Protein AF-A0A8J6HMR8-F1 (afdb_monomer_lite)

Radius of gyration: 45.91 Å; chains: 1; bounding box: 142×71×140 Å

Sequence (354 aa):
MQGLTVGWWEEERHSSDTTARSAGFESQAGWPPMDVVLCAFRVVQKKGELRRGEGGRGWPGKVPRSPAAPPKEKGKKLVDRKNLTELIGHFSQVWGAKVGCSKVIKTMKKSDIESERDEDHKRKREEGRESEERINPFRKSKKVERSPVKKAMDEEMKKMLEKIMEDVGEIKEENRKMSRELEQLKSMMREKEEKWEREKMELKEKMKKLEEKVKEQEKRVRKRNIVVTGLYEEECENEKKLEKWMKAELEIEVRVKEMYKINGGKMIVEELESWGKKRKVMENKRKLREKKGKRVYIEDDLTKKERDIQRELRTLAKEERQKELRIQQAILQNQTERKKKTTGQKKENEHGEE

pLDDT: mean 73.06, std 23.85, range [34.72, 98.5]

Foldseek 3Di:
DDDDDDDDDDDDDDDDDDDDDDDDDDDDDDDDDPVVVVVVVVVVVVVVPPPDDDDDDDDDDDDDDDDDDDDDDDDDDDDDPDPPVVVVPPPPDPDDDDDDDDDPDDDPDDPDPDPDDPDPPDPDDDDDDDDDDDDPPDDDPDPDPDDPVVVVVVVVVVVVVVVVVVVVVVVVVVVVVVVVVVVVVVVVVVVVVVVVVVVVVVVVVVVVVVVVVVVVVVCVQLLQKKKKAQDDCVQPVDQVSVQVVCCVQQVARWHFDDWDDDPPRMIMGGGIVDSVSVVSSVVSQVSVVPDPDTDMDMGRPDDPVVVVVVVVVVVVVVVVVVVVVVVVVVVVVVVVVVVVVVVVVVVVVVVVVD

Structure (mmCIF, N/CA/C/O backbone):
data_AF-A0A8J6HMR8-F1
#
_entry.id   AF-A0A8J6HMR8-F1
#
loop_
_atom_site.group_PDB
_atom_site.id
_atom_site.type_symbol
_atom_site.label_atom_id
_atom_site.label_alt_id
_atom_site.label_comp_id
_atom_site.label_asym_id
_atom_site.label_entity_id
_atom_site.label_seq_id
_atom_site.pdbx_PDB_ins_code
_atom_site.Cartn_x
_atom_site.Cartn_y
_atom_site.Cartn_z
_atom_site.occupancy
_atom_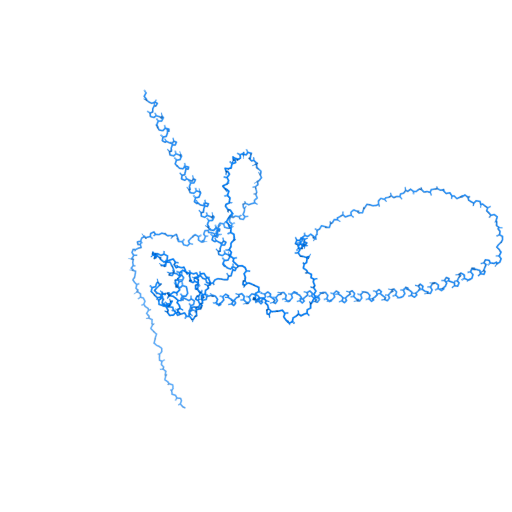site.B_iso_or_equiv
_atom_site.auth_seq_id
_atom_site.auth_comp_id
_atom_site.auth_asym_id
_atom_site.auth_atom_id
_atom_site.pdbx_PDB_model_num
ATOM 1 N N . MET A 1 1 ? -57.153 24.264 -25.805 1.00 41.69 1 MET A N 1
ATOM 2 C CA . MET A 1 1 ? -57.641 25.391 -24.981 1.00 41.69 1 MET A CA 1
ATOM 3 C C . MET A 1 1 ? -57.454 24.965 -23.533 1.00 41.69 1 MET A C 1
ATOM 5 O O . MET A 1 1 ? -58.109 24.030 -23.113 1.00 41.69 1 MET A O 1
ATOM 9 N N . GLN A 1 2 ? -56.300 25.256 -22.930 1.00 41.62 2 GLN A N 1
ATOM 10 C CA . GLN A 1 2 ? -56.025 26.478 -22.156 1.00 41.62 2 GLN A CA 1
ATOM 11 C C . GLN A 1 2 ? -57.076 26.722 -21.065 1.00 41.62 2 GLN A C 1
ATOM 13 O O . GLN A 1 2 ? -58.216 27.053 -21.366 1.00 41.62 2 GLN A O 1
ATOM 18 N N . GLY A 1 3 ? -56.647 26.555 -19.814 1.00 44.41 3 GLY A N 1
ATOM 19 C CA . GLY A 1 3 ? -57.421 26.797 -18.600 1.00 44.41 3 GLY A CA 1
ATOM 20 C C . GLY A 1 3 ? -56.497 26.709 -17.389 1.00 44.41 3 GLY A C 1
ATOM 21 O O . GLY A 1 3 ? -56.490 25.711 -16.681 1.00 44.41 3 GLY A O 1
ATOM 22 N N . LEU A 1 4 ? -55.640 27.722 -17.253 1.00 43.22 4 LEU A N 1
ATOM 23 C CA . LEU A 1 4 ? -54.718 27.952 -16.142 1.00 43.22 4 LEU A CA 1
ATOM 24 C C . LEU A 1 4 ? -55.503 28.254 -14.859 1.00 43.22 4 LEU A C 1
ATOM 26 O O . LEU A 1 4 ? -56.293 29.193 -14.840 1.00 43.22 4 LEU A O 1
ATOM 30 N N . THR A 1 5 ? -55.227 27.528 -13.776 1.00 50.69 5 THR A N 1
ATOM 31 C CA . THR A 1 5 ? -55.595 27.941 -12.414 1.00 50.69 5 THR A CA 1
ATOM 32 C C . THR A 1 5 ? -54.336 28.236 -11.616 1.00 50.69 5 THR A C 1
ATOM 34 O O . THR A 1 5 ? -53.469 27.383 -11.434 1.00 50.69 5 THR A O 1
ATOM 37 N N . VAL A 1 6 ? -54.257 29.491 -11.189 1.00 42.22 6 VAL A N 1
ATOM 38 C CA . VAL A 1 6 ? -53.181 30.127 -10.436 1.00 42.22 6 VAL A CA 1
ATOM 39 C C . VAL A 1 6 ? -53.345 29.751 -8.962 1.00 42.22 6 VAL A C 1
ATOM 41 O O . VAL A 1 6 ? -54.297 30.184 -8.318 1.00 42.22 6 VAL A O 1
ATOM 44 N N . GLY A 1 7 ? -52.448 28.913 -8.441 1.00 42.44 7 GLY A N 1
ATOM 45 C CA . GLY A 1 7 ? -52.362 28.586 -7.017 1.00 42.44 7 GLY A CA 1
ATOM 46 C C . GLY A 1 7 ? -51.398 29.538 -6.318 1.00 42.44 7 GLY A C 1
ATOM 47 O O . GLY A 1 7 ? -50.210 29.559 -6.635 1.00 42.44 7 GLY A O 1
ATOM 48 N N . TRP A 1 8 ? -51.941 30.345 -5.413 1.00 42.88 8 TRP A N 1
ATOM 49 C CA . TRP A 1 8 ? -51.231 31.315 -4.589 1.00 42.88 8 TRP A CA 1
ATOM 50 C C . TRP A 1 8 ? -50.207 30.633 -3.672 1.00 42.88 8 TRP A C 1
ATOM 52 O O . TRP A 1 8 ? -50.492 29.608 -3.058 1.00 42.88 8 TRP A O 1
ATOM 62 N N . TRP A 1 9 ? -49.011 31.219 -3.597 1.00 40.00 9 TRP A N 1
ATOM 63 C CA . TRP A 1 9 ? -47.989 30.898 -2.606 1.00 40.00 9 TRP A CA 1
ATOM 64 C C . TRP A 1 9 ? -48.316 31.647 -1.317 1.00 40.00 9 TRP A C 1
ATOM 66 O O . TRP A 1 9 ? -48.274 32.876 -1.295 1.00 40.00 9 TRP A O 1
ATOM 76 N N . GLU A 1 10 ? -48.646 30.906 -0.264 1.00 43.84 10 GLU A N 1
ATOM 77 C CA . GLU A 1 10 ? -48.823 31.440 1.081 1.00 43.84 10 GLU A CA 1
ATOM 78 C C . GLU A 1 10 ? -47.521 31.237 1.868 1.00 43.84 10 GLU A C 1
ATOM 80 O O . GLU A 1 10 ? -46.970 30.141 1.979 1.00 43.84 10 GLU A O 1
ATOM 85 N N . GLU A 1 11 ? -46.979 32.368 2.303 1.00 40.75 11 GLU A N 1
ATOM 86 C CA . GLU A 1 11 ? -45.682 32.564 2.931 1.00 40.75 11 GLU A CA 1
ATOM 87 C C . GLU A 1 11 ? -45.807 32.335 4.447 1.00 40.75 11 GLU A C 1
ATOM 89 O O . GLU A 1 11 ? -46.071 33.266 5.205 1.00 40.75 11 GLU A O 1
ATOM 94 N N . GLU A 1 12 ? -45.612 31.101 4.920 1.00 42.44 12 GLU A N 1
ATOM 95 C CA . GLU A 1 12 ? -45.520 30.828 6.362 1.00 42.44 12 GLU A CA 1
ATOM 96 C C . GLU A 1 12 ? -44.102 31.093 6.887 1.00 42.44 12 GLU A C 1
ATOM 98 O O . GLU A 1 12 ? -43.194 30.260 6.831 1.00 42.44 12 GLU A O 1
ATOM 103 N N . ARG A 1 13 ? -43.924 32.294 7.449 1.00 39.00 13 ARG A N 1
ATOM 104 C CA . ARG A 1 13 ? -42.870 32.594 8.424 1.00 39.00 13 ARG A CA 1
ATOM 105 C C . ARG A 1 13 ? -43.339 32.155 9.817 1.00 39.00 13 ARG A C 1
ATOM 107 O O . ARG A 1 13 ? -44.277 32.720 10.371 1.00 39.00 13 ARG A O 1
ATOM 114 N N . HIS A 1 14 ? -42.625 31.219 10.428 1.00 46.16 14 HIS A N 1
ATOM 115 C CA . HIS A 1 14 ? -42.581 31.024 11.884 1.00 46.16 14 HIS A CA 1
ATOM 116 C C . HIS A 1 14 ? -41.155 31.404 12.309 1.00 46.16 14 HIS A C 1
ATOM 118 O O . HIS A 1 14 ? -40.197 30.761 11.894 1.00 46.16 14 HIS A O 1
ATOM 124 N N . SER A 1 15 ? -40.883 32.588 12.863 1.00 43.06 15 SER A N 1
ATOM 125 C CA . SER A 1 15 ? -41.249 33.128 14.184 1.00 43.06 15 SER A CA 1
ATOM 126 C C . SER A 1 15 ? -40.928 32.190 15.352 1.00 43.06 15 SER A C 1
ATOM 128 O O . SER A 1 15 ? -41.727 31.340 15.718 1.00 43.06 15 SER A O 1
ATOM 130 N N . SER A 1 16 ? -39.714 32.399 15.874 1.00 40.00 16 SER A N 1
ATOM 131 C CA . SER A 1 16 ? -39.342 32.589 17.287 1.00 40.00 16 SER A CA 1
ATOM 132 C C . SER A 1 16 ? -39.826 31.624 18.380 1.00 40.00 16 SER A C 1
ATOM 134 O O . SER A 1 16 ? -41.007 31.357 18.549 1.00 40.00 16 SER A O 1
ATOM 136 N N . ASP A 1 17 ? -38.852 31.326 19.245 1.00 39.72 17 ASP A N 1
ATOM 137 C CA . ASP A 1 17 ? -38.969 30.954 20.657 1.00 39.72 17 ASP A CA 1
ATOM 138 C C . ASP A 1 17 ? -39.274 29.501 21.018 1.00 39.72 17 ASP A C 1
ATOM 140 O O . ASP A 1 17 ? -40.410 29.094 21.223 1.00 39.72 17 ASP A O 1
ATOM 144 N N . THR A 1 18 ? -38.196 28.776 21.334 1.00 43.25 18 THR A N 1
ATOM 145 C CA . THR A 1 18 ? -38.220 27.789 22.421 1.00 43.25 18 THR A CA 1
ATOM 146 C C . THR A 1 18 ? -36.937 27.852 23.248 1.00 43.25 18 THR A C 1
ATOM 148 O O . THR A 1 18 ? -35.912 27.261 22.919 1.00 43.25 18 THR A O 1
ATOM 151 N N . THR A 1 19 ? -37.035 28.628 24.325 1.00 46.62 19 THR A N 1
ATOM 152 C CA . THR A 1 19 ? -36.778 28.218 25.714 1.00 46.62 19 THR A CA 1
ATOM 153 C C . THR A 1 19 ? -35.461 27.499 26.024 1.00 46.62 19 THR A C 1
ATOM 155 O O . THR A 1 19 ? -35.301 26.289 25.859 1.00 46.62 19 THR A O 1
ATOM 158 N N . ALA A 1 20 ? -34.568 28.260 26.655 1.00 45.81 20 ALA A N 1
ATOM 159 C CA . ALA A 1 20 ? -33.491 27.763 27.491 1.00 45.81 20 ALA A CA 1
ATOM 160 C C . ALA A 1 20 ? -34.024 26.800 28.572 1.00 45.81 20 ALA A C 1
ATOM 162 O O . ALA A 1 20 ? -34.780 27.189 29.462 1.00 45.81 20 ALA A O 1
ATOM 163 N N . ARG A 1 21 ? -33.581 25.540 28.522 1.00 42.03 21 ARG A N 1
ATOM 164 C CA . ARG A 1 21 ? -33.602 24.617 29.660 1.00 42.03 21 ARG A CA 1
ATOM 165 C C . ARG A 1 21 ? -32.185 24.134 29.925 1.00 42.03 21 ARG A C 1
ATOM 167 O O . ARG A 1 21 ? -31.663 23.245 29.261 1.00 42.03 21 ARG A O 1
ATOM 174 N N . SER A 1 22 ? -31.584 24.763 30.925 1.00 43.31 22 SER A N 1
ATOM 175 C CA . SER A 1 22 ? -30.451 24.269 31.691 1.00 43.31 22 SER A CA 1
ATOM 176 C C . SER A 1 22 ? -30.809 22.922 32.327 1.00 43.31 22 SER A C 1
ATOM 178 O O . SER A 1 22 ? -31.573 22.875 33.291 1.00 43.31 22 SER A O 1
ATOM 180 N N . ALA A 1 23 ? -30.263 21.834 31.789 1.00 40.53 23 ALA A N 1
ATOM 181 C CA . ALA A 1 23 ? -30.248 20.530 32.439 1.00 40.53 23 ALA A CA 1
ATOM 182 C C . ALA A 1 23 ? -28.800 20.197 32.812 1.00 40.53 23 ALA A C 1
ATOM 184 O O . ALA A 1 23 ? -27.898 20.276 31.976 1.00 40.53 23 ALA A O 1
ATOM 185 N N . GLY A 1 24 ? -28.599 19.898 34.095 1.00 37.22 24 GLY A N 1
ATOM 186 C CA . GLY A 1 24 ? -27.309 19.628 34.709 1.00 37.22 24 GLY A CA 1
ATOM 187 C C . GLY A 1 24 ? -26.557 18.504 34.006 1.00 37.22 24 GLY A C 1
ATOM 188 O O . GLY A 1 24 ? -27.066 17.400 33.828 1.00 37.22 24 GLY A O 1
ATOM 189 N N . PHE A 1 25 ? -25.325 18.812 33.619 1.00 34.72 25 PHE A N 1
ATOM 190 C CA . PHE A 1 25 ? -24.364 17.851 33.108 1.00 34.72 25 PHE A CA 1
ATOM 191 C C . PHE A 1 25 ? -23.680 17.198 34.314 1.00 34.72 25 PHE A C 1
ATOM 193 O O . PHE A 1 25 ? -22.657 17.677 34.803 1.00 34.72 25 PHE A O 1
ATOM 200 N N . GLU A 1 26 ? -24.299 16.141 34.845 1.00 39.56 26 GLU A N 1
ATOM 201 C CA . GLU A 1 26 ? -23.657 15.264 35.819 1.00 39.56 26 GLU A CA 1
ATOM 202 C C . GLU A 1 26 ? -22.464 14.562 35.165 1.00 39.56 26 GLU A C 1
ATOM 204 O O . GLU A 1 26 ? -22.562 13.853 34.161 1.00 39.56 26 GLU A O 1
ATOM 209 N N . SER A 1 27 ? -21.305 14.810 35.757 1.00 45.25 27 SER A N 1
ATOM 210 C CA . SER A 1 27 ? -20.022 14.232 35.421 1.00 45.25 27 SER A CA 1
ATOM 211 C C . SER A 1 27 ? -20.011 12.732 35.722 1.00 45.25 27 SER A C 1
ATOM 213 O O . SER A 1 27 ? -19.941 12.305 36.871 1.00 45.25 27 SER A O 1
ATOM 215 N N . GLN A 1 28 ? -19.982 11.908 34.675 1.00 36.62 28 GLN A N 1
ATOM 216 C CA . GLN A 1 28 ? -19.492 10.535 34.783 1.00 36.62 28 GLN A CA 1
ATOM 217 C C . GLN A 1 28 ? -18.181 10.384 34.011 1.00 36.62 28 GLN A C 1
ATOM 219 O O . GLN A 1 28 ? -18.096 10.568 32.797 1.00 36.62 28 GLN A O 1
ATOM 224 N N . ALA A 1 29 ? -17.139 10.069 34.776 1.00 44.50 29 ALA A N 1
ATOM 225 C CA . ALA A 1 29 ? -15.824 9.639 34.328 1.00 44.50 29 ALA A CA 1
ATOM 226 C C . ALA A 1 29 ? -15.917 8.510 33.277 1.00 44.50 29 ALA A C 1
ATOM 228 O O . ALA A 1 29 ? -16.775 7.642 33.355 1.00 44.50 29 ALA A O 1
ATOM 229 N N . GLY A 1 30 ? -15.043 8.384 32.284 1.00 42.84 30 GLY A N 1
ATOM 230 C CA . GLY A 1 30 ? -13.891 9.185 31.909 1.00 42.84 30 GLY A CA 1
ATOM 231 C C . GLY A 1 30 ? -13.144 8.477 30.778 1.00 42.84 30 GLY A C 1
ATOM 232 O O . GLY A 1 30 ? -12.743 7.335 30.955 1.00 42.84 30 GLY A O 1
ATOM 233 N N . TRP A 1 31 ? -12.981 9.157 29.641 1.00 48.62 31 TRP A N 1
ATOM 234 C CA . TRP A 1 31 ? -11.861 9.093 28.683 1.00 48.62 31 TRP A CA 1
ATOM 235 C C . TRP A 1 31 ? -11.780 10.494 28.033 1.00 48.62 31 TRP A C 1
ATOM 237 O O . TRP A 1 31 ? -12.826 11.128 27.881 1.00 48.62 31 TRP A O 1
ATOM 247 N N . PRO A 1 32 ? -10.583 11.024 27.718 1.00 46.47 32 PRO A N 1
ATOM 248 C CA . PRO A 1 32 ? -10.402 12.458 27.490 1.00 46.47 32 PRO A CA 1
ATOM 249 C C . PRO A 1 32 ? -10.996 12.955 26.155 1.00 46.47 32 PRO A C 1
ATOM 251 O O . PRO A 1 32 ? -11.107 12.173 25.205 1.00 46.47 32 PRO A O 1
ATOM 254 N N . PRO A 1 33 ? -11.356 14.255 26.076 1.00 45.91 33 PRO A N 1
ATOM 255 C CA . PRO A 1 33 ? -11.889 14.899 24.876 1.00 45.91 33 PRO A CA 1
ATOM 256 C C . PRO A 1 33 ? -10.859 14.932 23.733 1.00 45.91 33 PRO A C 1
ATOM 258 O O . PRO A 1 33 ? -9.657 14.760 23.942 1.00 45.91 33 PRO A O 1
ATOM 261 N N . MET A 1 34 ? -11.338 15.159 22.505 1.00 44.16 34 MET A N 1
ATOM 262 C CA . MET A 1 34 ? -10.567 15.130 21.249 1.00 44.16 34 MET A CA 1
ATOM 263 C C . MET A 1 34 ? -9.367 16.105 21.159 1.00 44.16 34 MET A C 1
ATOM 265 O O . MET A 1 34 ? -8.647 16.083 20.160 1.00 44.16 34 MET A O 1
ATOM 269 N N . ASP A 1 35 ? -9.068 16.878 22.203 1.00 43.81 35 ASP A N 1
ATOM 270 C CA . ASP A 1 35 ? -7.901 17.767 22.294 1.00 43.81 35 ASP A CA 1
ATOM 271 C C . ASP A 1 35 ? -6.548 17.029 22.216 1.00 43.81 35 ASP A C 1
ATOM 273 O O . ASP A 1 35 ? -5.523 17.615 21.860 1.00 43.81 35 ASP A O 1
ATOM 277 N N . VAL A 1 36 ? -6.526 15.711 22.445 1.00 49.00 36 VAL A N 1
ATOM 278 C CA . VAL A 1 36 ? -5.310 14.887 22.303 1.00 49.00 36 VAL A CA 1
ATOM 279 C C . VAL A 1 36 ? -4.887 14.723 20.832 1.00 49.00 36 VAL A C 1
ATOM 281 O O . VAL A 1 36 ? -3.695 14.606 20.541 1.00 49.00 36 VAL A O 1
ATOM 284 N N . VAL A 1 37 ? -5.825 14.788 19.877 1.00 48.47 37 VAL A N 1
ATOM 285 C CA . VAL A 1 37 ? -5.505 14.660 18.440 1.00 48.47 37 VAL A CA 1
ATOM 286 C C . VAL A 1 37 ? -4.815 15.926 17.912 1.00 48.47 37 VAL A C 1
ATOM 288 O O . VAL A 1 37 ? -3.888 15.833 17.107 1.00 48.47 37 VAL A O 1
ATOM 291 N N . LEU A 1 38 ? -5.176 17.104 18.433 1.00 43.72 38 LEU A N 1
ATOM 292 C CA . LEU A 1 38 ? -4.495 18.371 18.128 1.00 43.72 38 LEU A CA 1
ATOM 293 C C . LEU A 1 38 ? -3.114 18.476 18.801 1.00 43.72 38 LEU A C 1
ATOM 295 O O . LEU A 1 38 ? -2.197 19.083 18.242 1.00 43.72 38 LEU A O 1
ATOM 299 N N . CYS A 1 39 ? -2.913 17.820 19.948 1.00 42.97 39 CYS A N 1
ATOM 300 C CA . CYS A 1 39 ? -1.618 17.800 20.630 1.00 42.97 39 CYS A CA 1
ATOM 301 C C . CYS A 1 39 ? -0.566 16.955 19.875 1.00 42.97 39 CYS A C 1
ATOM 303 O O . CYS A 1 39 ? 0.600 17.347 19.788 1.00 42.97 39 CYS A O 1
ATOM 305 N N . ALA A 1 40 ? -0.978 15.860 19.222 1.00 45.56 40 ALA A N 1
ATOM 306 C CA . ALA A 1 40 ? -0.088 15.045 18.389 1.00 45.56 40 ALA A CA 1
ATOM 307 C C . ALA A 1 40 ? 0.447 15.804 17.154 1.00 45.56 40 ALA A C 1
ATOM 309 O O . ALA A 1 40 ? 1.605 15.625 16.777 1.00 45.56 40 ALA A O 1
ATOM 310 N N . PHE A 1 41 ? -0.343 16.710 16.563 1.00 39.88 41 PHE A N 1
ATOM 311 C CA . PHE A 1 41 ? 0.096 17.508 15.409 1.00 39.88 41 PHE A CA 1
ATOM 312 C C . PHE A 1 41 ? 1.120 18.595 15.793 1.00 39.88 41 PHE A C 1
ATOM 314 O O . PHE A 1 41 ? 2.030 18.897 15.020 1.00 39.88 41 PHE A O 1
ATOM 321 N N . ARG A 1 42 ? 1.045 19.133 17.021 1.00 39.88 42 ARG A N 1
ATOM 322 C CA . ARG A 1 42 ? 1.961 20.184 17.512 1.00 39.88 42 ARG A CA 1
ATOM 323 C C . ARG A 1 42 ? 3.338 19.649 17.933 1.00 39.88 42 ARG A C 1
ATOM 325 O O . ARG A 1 42 ? 4.329 20.372 17.848 1.00 39.88 42 ARG A O 1
ATOM 332 N N . VAL A 1 43 ? 3.433 18.378 18.337 1.00 49.16 43 VAL A N 1
ATOM 333 C CA . VAL A 1 43 ? 4.709 17.733 18.716 1.00 49.16 43 VAL A CA 1
ATOM 334 C C . VAL A 1 43 ? 5.561 17.364 17.493 1.00 49.16 43 VAL A C 1
ATOM 336 O O . VAL A 1 43 ? 6.791 17.365 17.581 1.00 49.16 43 VAL A O 1
ATOM 339 N N . VAL A 1 44 ? 4.942 17.110 16.335 1.00 49.06 44 VAL A N 1
ATOM 340 C CA . VAL A 1 44 ? 5.672 16.763 15.102 1.00 49.06 44 VAL A CA 1
ATOM 341 C C . VAL A 1 44 ? 6.422 17.968 14.520 1.00 49.06 44 VAL A C 1
ATOM 343 O O . VAL A 1 44 ? 7.554 17.797 14.075 1.00 49.06 44 VAL A O 1
ATOM 346 N N . GLN A 1 45 ? 5.887 19.194 14.612 1.00 43.31 45 GLN A N 1
ATOM 347 C CA . GLN A 1 45 ? 6.618 20.386 14.149 1.00 43.31 45 GLN A CA 1
ATOM 348 C C . GLN A 1 45 ? 7.807 20.761 15.050 1.00 43.31 45 GLN A C 1
ATOM 350 O O . GLN A 1 45 ? 8.856 21.145 14.542 1.00 43.31 45 GLN A O 1
ATOM 355 N N . LYS A 1 46 ? 7.717 20.561 16.374 1.00 42.66 46 LYS A N 1
ATOM 356 C CA . LYS A 1 46 ? 8.807 20.923 17.305 1.00 42.66 46 LYS A CA 1
ATOM 357 C C . LYS A 1 46 ? 10.021 19.983 17.274 1.00 42.66 46 LYS A C 1
ATOM 359 O O . LYS A 1 46 ? 11.087 20.343 17.764 1.00 42.66 46 LYS A O 1
ATOM 364 N N . LYS A 1 47 ? 9.894 18.780 16.702 1.00 45.41 47 LYS A N 1
ATOM 365 C CA . LYS A 1 47 ? 11.010 17.822 16.564 1.00 45.41 47 LYS A CA 1
ATOM 366 C C . LYS A 1 47 ? 11.905 18.074 15.343 1.00 45.41 47 LYS A C 1
ATOM 368 O O . LYS A 1 47 ? 12.948 17.431 15.245 1.00 45.41 47 LYS A O 1
ATOM 373 N N . GLY A 1 48 ? 11.530 18.998 14.452 1.00 41.00 48 GLY A N 1
ATOM 374 C CA . GLY A 1 48 ? 12.336 19.386 13.288 1.00 41.00 48 GLY A CA 1
ATOM 375 C C . GLY A 1 48 ? 13.534 20.289 13.611 1.00 41.00 48 GLY A C 1
ATOM 376 O O . GLY A 1 48 ? 14.502 20.287 12.860 1.00 41.00 48 GLY A O 1
ATOM 377 N N . GLU A 1 49 ? 13.517 21.007 14.739 1.00 44.38 49 GLU A N 1
ATOM 378 C CA . GLU A 1 49 ? 14.541 22.021 15.060 1.00 44.38 49 GLU A CA 1
ATOM 379 C C . GLU A 1 49 ? 15.645 21.546 16.020 1.00 44.38 49 GLU A C 1
ATOM 381 O O . GLU A 1 49 ? 16.660 22.217 16.171 1.00 44.38 49 GLU A O 1
ATOM 386 N N . LEU A 1 50 ? 15.517 20.367 16.637 1.00 45.72 50 LEU A N 1
ATOM 387 C CA . LEU A 1 50 ? 16.400 19.923 17.731 1.00 45.72 50 LEU A CA 1
ATOM 388 C C . LEU A 1 50 ? 17.351 18.773 17.354 1.00 45.72 50 LEU A C 1
ATOM 390 O O . LEU A 1 50 ? 17.643 17.891 18.161 1.00 45.72 50 LEU A O 1
ATOM 394 N N . ARG A 1 51 ? 17.859 18.770 16.116 1.00 43.72 51 ARG A N 1
ATOM 395 C CA . ARG A 1 51 ? 18.958 17.881 15.690 1.00 43.72 51 ARG A CA 1
ATOM 396 C C . ARG A 1 51 ? 20.102 18.646 15.023 1.00 43.72 51 ARG A C 1
ATOM 398 O O . ARG A 1 51 ? 20.460 18.382 13.881 1.00 43.72 51 ARG A O 1
ATOM 405 N N . ARG A 1 52 ? 20.717 19.559 15.771 1.00 46.56 52 ARG A N 1
ATOM 406 C CA . ARG A 1 52 ? 22.149 19.872 15.657 1.00 46.56 52 ARG A CA 1
ATOM 407 C C . ARG A 1 52 ? 22.678 20.091 17.068 1.00 46.56 52 ARG A C 1
ATOM 409 O O . ARG A 1 52 ? 22.234 21.016 17.732 1.00 46.56 52 ARG A O 1
ATOM 416 N N . GLY A 1 53 ? 23.586 19.234 17.515 1.00 41.44 53 GLY A N 1
ATOM 417 C CA . GLY A 1 53 ? 24.290 19.434 18.777 1.00 41.44 53 GLY A CA 1
ATOM 418 C C . GLY A 1 53 ? 24.641 18.135 19.484 1.00 41.44 53 GLY A C 1
ATOM 419 O O . GLY A 1 53 ? 23.779 17.536 20.111 1.00 41.44 53 GLY A O 1
ATOM 420 N N . GLU A 1 54 ? 25.927 17.785 19.386 1.00 42.12 54 GLU A N 1
ATOM 421 C CA . GLU A 1 54 ? 26.723 17.089 20.410 1.00 42.12 54 GLU A CA 1
ATOM 422 C C . GLU A 1 54 ? 26.443 15.577 20.595 1.00 42.12 54 GLU A C 1
ATOM 424 O O . GLU A 1 54 ? 25.339 15.133 20.868 1.00 42.12 54 GLU A O 1
ATOM 429 N N . GLY A 1 55 ? 27.391 14.655 20.421 1.00 41.47 55 GLY A N 1
ATOM 430 C CA . GLY A 1 55 ? 28.840 14.764 20.562 1.00 41.47 55 GLY A CA 1
ATOM 431 C C . GLY A 1 55 ? 29.282 14.136 21.884 1.00 41.47 55 GLY A C 1
ATOM 432 O O . GLY A 1 55 ? 29.429 14.841 22.866 1.00 41.47 55 GLY A O 1
ATOM 433 N N . GLY A 1 56 ? 29.491 12.814 21.874 1.00 43.41 56 GLY A N 1
ATOM 434 C CA . GLY A 1 56 ? 30.449 12.090 22.722 1.00 43.41 56 GLY A CA 1
ATOM 435 C C . GLY A 1 56 ? 30.296 12.132 24.251 1.00 43.41 56 GLY A C 1
ATOM 436 O O . GLY A 1 56 ? 30.508 13.152 24.892 1.00 43.41 56 GLY A O 1
ATOM 437 N N . ARG A 1 57 ? 30.127 10.950 24.856 1.00 41.19 57 ARG A N 1
ATOM 438 C CA . ARG A 1 57 ? 31.065 10.384 25.851 1.00 41.19 57 ARG A CA 1
ATOM 439 C C . ARG A 1 57 ? 30.603 8.984 26.263 1.00 41.19 57 ARG A C 1
ATOM 441 O O . ARG A 1 57 ? 29.464 8.782 26.677 1.00 41.19 57 ARG A O 1
ATOM 448 N N . GLY A 1 58 ? 31.500 8.016 26.085 1.00 38.81 58 GLY A N 1
ATOM 449 C CA . GLY A 1 58 ? 31.295 6.615 26.432 1.00 38.81 58 GLY A CA 1
ATOM 450 C C . GLY A 1 58 ? 31.298 6.385 27.941 1.00 38.81 58 GLY A C 1
ATOM 451 O O . GLY A 1 58 ? 32.017 7.047 28.684 1.00 38.81 58 GLY A O 1
ATOM 452 N N . TRP A 1 59 ? 30.499 5.412 28.368 1.00 45.00 59 TRP A N 1
ATOM 453 C CA . TRP A 1 59 ? 30.496 4.870 29.722 1.00 45.00 59 TRP A CA 1
ATOM 454 C C . TRP A 1 59 ? 31.032 3.433 29.680 1.00 45.00 59 TRP A C 1
ATOM 456 O O . TRP A 1 59 ? 30.477 2.618 28.937 1.00 45.00 59 TRP A O 1
ATOM 466 N N . PRO A 1 60 ? 32.062 3.076 30.467 1.00 52.59 60 PRO A N 1
ATOM 467 C CA . PRO A 1 60 ? 32.450 1.690 30.657 1.00 52.59 60 PRO A CA 1
ATOM 468 C C . PRO A 1 60 ? 31.699 1.135 31.874 1.00 52.59 60 PRO A C 1
ATOM 470 O O . PRO A 1 60 ? 32.056 1.395 33.018 1.00 52.59 60 PRO A O 1
ATOM 473 N N . GLY A 1 61 ? 30.637 0.368 31.632 1.00 40.34 61 GLY A N 1
ATOM 474 C CA . GLY A 1 61 ? 29.881 -0.319 32.681 1.00 40.34 61 GLY A CA 1
ATOM 475 C C . GLY A 1 61 ? 29.713 -1.792 32.340 1.00 40.34 61 GLY A C 1
ATOM 476 O O . GLY A 1 61 ? 28.912 -2.139 31.475 1.00 40.34 61 GLY A O 1
ATOM 477 N N . LYS A 1 62 ? 30.483 -2.661 33.005 1.00 44.50 62 LYS A N 1
ATOM 478 C CA . LYS A 1 62 ? 30.343 -4.122 32.929 1.00 44.50 62 LYS A CA 1
ATOM 479 C C . LYS A 1 62 ? 28.933 -4.518 33.378 1.00 44.50 62 LYS A C 1
ATOM 481 O O . LYS A 1 62 ? 28.589 -4.373 34.546 1.00 44.50 62 LYS A O 1
ATOM 486 N N . VAL A 1 63 ? 28.136 -5.035 32.448 1.00 49.53 63 VAL A N 1
ATOM 487 C CA . VAL A 1 63 ? 26.823 -5.625 32.733 1.00 49.53 63 VAL A CA 1
ATOM 488 C C . VAL A 1 63 ? 27.032 -7.058 33.245 1.00 49.53 63 VAL A C 1
ATOM 490 O O . VAL A 1 63 ? 27.770 -7.815 32.603 1.00 49.53 63 VAL A O 1
ATOM 493 N N . PRO A 1 64 ? 26.428 -7.470 34.372 1.00 51.31 64 PRO A N 1
ATOM 494 C CA . PRO A 1 64 ? 26.488 -8.856 34.821 1.00 51.31 64 PRO A CA 1
ATOM 495 C C . PRO A 1 64 ? 25.722 -9.776 33.858 1.00 51.31 64 PRO A C 1
ATOM 497 O O . PRO A 1 64 ? 24.637 -9.446 33.376 1.00 51.31 64 PRO A O 1
ATOM 500 N N . ARG A 1 65 ? 26.317 -10.939 33.568 1.00 44.16 65 ARG A N 1
ATOM 501 C CA . ARG A 1 65 ? 25.745 -11.989 32.714 1.00 44.16 65 ARG A CA 1
ATOM 502 C C . ARG A 1 65 ? 24.443 -12.508 33.327 1.00 44.16 65 ARG A C 1
ATOM 504 O O . ARG A 1 65 ? 24.432 -12.949 34.473 1.00 44.16 65 ARG A O 1
ATOM 511 N N . SER A 1 66 ? 23.365 -12.480 32.547 1.00 51.78 66 SER A N 1
ATOM 512 C CA . SER A 1 66 ? 22.098 -13.131 32.885 1.00 51.78 66 SER A CA 1
ATOM 513 C C . SER A 1 66 ? 22.265 -14.655 33.016 1.00 51.78 66 SER A C 1
ATOM 515 O O . SER A 1 66 ? 23.093 -15.234 32.305 1.00 51.78 66 SER A O 1
ATOM 517 N N . PRO A 1 67 ? 21.479 -15.318 33.884 1.00 51.44 67 PRO A N 1
ATOM 518 C CA . PRO A 1 67 ? 21.511 -16.767 34.033 1.00 51.44 67 PRO A CA 1
ATOM 519 C C . PRO A 1 67 ? 20.942 -17.488 32.803 1.00 51.44 67 PRO A C 1
ATOM 521 O O . PRO A 1 67 ? 20.099 -16.965 32.071 1.00 51.44 67 PRO A O 1
ATOM 524 N N . ALA A 1 68 ? 21.462 -18.695 32.585 1.00 46.88 68 ALA A N 1
ATOM 525 C CA . ALA A 1 68 ? 21.231 -19.553 31.433 1.00 46.88 68 ALA A CA 1
ATOM 526 C C . ALA A 1 68 ? 19.745 -19.870 31.186 1.00 46.88 68 ALA A C 1
ATOM 528 O O . ALA A 1 68 ? 18.986 -20.168 32.107 1.00 46.88 68 ALA A O 1
ATOM 529 N N . ALA A 1 69 ? 19.356 -19.849 29.910 1.00 52.34 69 ALA A N 1
ATOM 530 C CA . ALA A 1 69 ? 18.054 -20.318 29.456 1.00 52.34 69 ALA A CA 1
ATOM 531 C C . ALA A 1 69 ? 17.934 -21.850 29.619 1.00 52.34 69 ALA A C 1
ATOM 533 O O . ALA A 1 69 ? 18.899 -22.561 29.321 1.00 52.34 69 ALA A O 1
ATOM 534 N N . PRO A 1 70 ? 16.766 -22.377 30.031 1.00 61.06 70 PRO A N 1
ATOM 535 C CA . PRO A 1 70 ? 16.535 -23.816 30.106 1.00 61.06 70 PRO A CA 1
ATOM 536 C C . PRO A 1 70 ? 16.479 -24.471 28.708 1.00 61.06 70 PRO A C 1
ATOM 538 O O . PRO A 1 70 ? 16.182 -23.801 27.709 1.00 61.06 70 PRO A O 1
ATOM 541 N N . PRO A 1 71 ? 16.774 -25.782 28.615 1.00 51.66 71 PRO A N 1
ATOM 542 C CA . PRO A 1 71 ? 16.885 -26.500 27.350 1.00 51.66 71 PRO A CA 1
ATOM 543 C C . PRO A 1 71 ? 15.530 -26.632 26.644 1.00 51.66 71 PRO A C 1
ATOM 545 O O . PRO A 1 71 ? 14.512 -26.953 27.249 1.00 51.66 71 PRO A O 1
ATOM 548 N N . LYS A 1 72 ? 15.531 -26.407 25.325 1.00 46.22 72 LYS A N 1
ATOM 549 C CA . LYS A 1 72 ? 14.366 -26.609 24.456 1.00 46.22 72 LYS A CA 1
ATOM 550 C C . LYS A 1 72 ? 14.102 -28.106 24.277 1.00 46.22 72 LYS A C 1
ATOM 552 O O . LYS A 1 72 ? 14.916 -28.806 23.674 1.00 46.22 72 LYS A O 1
ATOM 557 N N . GLU A 1 73 ? 12.946 -28.566 24.743 1.00 43.28 73 GLU A N 1
ATOM 558 C CA . GLU A 1 73 ? 12.406 -29.887 24.427 1.00 43.28 73 GLU A CA 1
ATOM 559 C C . GLU A 1 73 ? 12.195 -30.046 22.915 1.00 43.28 73 GLU A C 1
ATOM 561 O O . GLU A 1 73 ? 11.570 -29.223 22.239 1.00 43.28 73 GLU A O 1
ATOM 566 N N . LYS A 1 74 ? 12.731 -31.140 22.369 1.00 45.78 74 LYS A N 1
ATOM 567 C CA . LYS A 1 74 ? 12.507 -31.571 20.988 1.00 45.78 74 LYS A CA 1
ATOM 568 C C . LYS A 1 74 ? 11.152 -32.280 20.904 1.00 45.78 74 LYS A C 1
ATOM 570 O O . LYS A 1 74 ? 11.072 -33.496 21.055 1.00 45.78 74 LYS A O 1
ATOM 575 N N . GLY A 1 75 ? 10.096 -31.518 20.631 1.00 39.00 75 GLY A N 1
ATOM 576 C CA . GLY A 1 75 ? 8.785 -32.050 20.254 1.00 39.00 75 GLY A CA 1
ATOM 577 C C . GLY A 1 75 ? 8.811 -32.653 18.846 1.00 39.00 75 GLY A C 1
ATOM 578 O O . GLY A 1 75 ? 9.122 -31.972 17.867 1.00 39.00 75 GLY A O 1
ATOM 579 N N . LYS A 1 76 ? 8.520 -33.952 18.767 1.00 38.00 76 LYS A N 1
ATOM 580 C CA . LYS A 1 76 ? 8.473 -34.779 17.556 1.00 38.00 76 LYS A CA 1
ATOM 581 C C . LYS A 1 76 ? 7.414 -34.266 16.569 1.00 38.00 76 LYS A C 1
ATOM 583 O O . LYS A 1 76 ? 6.286 -33.971 16.946 1.00 38.00 76 LYS A O 1
ATOM 588 N N . LYS A 1 77 ? 7.788 -34.210 15.288 1.00 39.78 77 LYS A N 1
ATOM 589 C CA . LYS A 1 77 ? 6.872 -34.059 14.151 1.00 39.78 77 LYS A CA 1
ATOM 590 C C . LYS A 1 77 ? 6.196 -35.402 13.876 1.00 39.78 77 LYS A C 1
ATOM 592 O O . LYS A 1 77 ? 6.907 -36.378 13.657 1.00 39.78 77 LYS A O 1
ATOM 597 N N . LEU A 1 78 ? 4.871 -35.420 13.787 1.00 43.34 78 LEU A N 1
ATOM 598 C CA . LEU A 1 78 ? 4.137 -36.426 13.022 1.00 43.34 78 LEU A CA 1
ATOM 599 C C . LEU A 1 78 ? 2.799 -35.822 12.575 1.00 43.34 78 LEU A C 1
ATOM 601 O O . LEU A 1 78 ? 1.850 -35.795 13.345 1.00 43.34 78 LEU A O 1
ATOM 605 N N . VAL A 1 79 ? 2.753 -35.272 11.360 1.00 40.41 79 VAL A N 1
ATOM 606 C CA . VAL A 1 79 ? 1.498 -35.075 10.619 1.00 40.41 79 VAL A CA 1
ATOM 607 C C . VAL A 1 79 ? 1.791 -35.339 9.146 1.00 40.41 79 VAL A C 1
ATOM 609 O O . VAL A 1 79 ? 2.760 -34.819 8.583 1.00 40.41 79 VAL A O 1
ATOM 612 N N . ASP A 1 80 ? 0.964 -36.207 8.581 1.00 39.94 80 ASP A N 1
ATOM 613 C CA . ASP A 1 80 ? 1.105 -36.880 7.302 1.00 39.94 80 ASP A CA 1
ATOM 614 C C . ASP A 1 80 ? 1.176 -35.948 6.091 1.00 39.94 80 ASP A C 1
ATOM 616 O O . ASP A 1 80 ? 0.342 -35.075 5.856 1.00 39.94 80 ASP A O 1
ATOM 620 N N . ARG A 1 81 ? 2.198 -36.195 5.269 1.00 44.59 81 ARG A N 1
ATOM 621 C CA . ARG A 1 81 ? 2.513 -35.491 4.023 1.00 44.59 81 ARG A CA 1
ATOM 622 C C . ARG A 1 81 ? 2.066 -36.316 2.808 1.00 44.59 81 ARG A C 1
ATOM 624 O O . ARG A 1 81 ? 2.886 -36.622 1.950 1.00 44.59 81 ARG A O 1
ATOM 631 N N . LYS A 1 82 ? 0.790 -36.718 2.743 1.00 44.66 82 LYS A N 1
ATOM 632 C CA . LYS A 1 82 ? 0.295 -37.555 1.628 1.00 44.66 82 LYS A CA 1
ATOM 633 C C . LYS A 1 82 ? -0.697 -36.912 0.653 1.00 44.66 82 LYS A C 1
ATOM 635 O O . LYS A 1 82 ? -0.843 -37.454 -0.426 1.00 44.66 82 LYS A O 1
ATOM 640 N N . ASN A 1 83 ? -1.243 -35.717 0.905 1.00 46.91 83 ASN A N 1
ATOM 641 C CA . ASN A 1 83 ? -2.305 -35.170 0.031 1.00 46.91 83 ASN A CA 1
ATOM 642 C C . ASN A 1 83 ? -1.969 -33.857 -0.710 1.00 46.91 83 ASN A C 1
ATOM 644 O O . ASN A 1 83 ? -2.878 -33.133 -1.100 1.00 46.91 83 ASN A O 1
ATOM 648 N N . LEU A 1 84 ? -0.690 -33.516 -0.928 1.00 41.34 84 LEU A N 1
ATOM 649 C CA . LEU A 1 84 ? -0.319 -32.292 -1.676 1.00 41.34 84 LEU A CA 1
ATOM 650 C C . LEU A 1 84 ? 0.267 -32.549 -3.078 1.00 41.34 84 LEU A C 1
ATOM 652 O O . LEU A 1 84 ? 0.498 -31.602 -3.824 1.00 41.34 84 LEU A O 1
ATOM 656 N N . THR A 1 85 ? 0.512 -33.807 -3.446 1.00 46.91 85 THR A N 1
ATOM 657 C CA . THR A 1 85 ? 1.102 -34.187 -4.742 1.00 46.91 85 THR A CA 1
ATOM 658 C C . THR A 1 85 ? 0.070 -34.540 -5.812 1.00 46.91 85 THR A C 1
ATOM 660 O O . THR A 1 85 ? 0.402 -34.491 -6.990 1.00 46.91 85 THR A O 1
ATOM 663 N N . GLU A 1 86 ? -1.184 -34.807 -5.444 1.00 46.12 86 GLU A N 1
ATOM 664 C CA . GLU A 1 86 ? -2.241 -35.147 -6.413 1.00 46.12 86 GLU A CA 1
ATOM 665 C C . GLU A 1 86 ? -2.971 -33.917 -6.982 1.00 46.12 86 GLU A C 1
ATOM 667 O O . GLU A 1 86 ? -3.556 -33.991 -8.057 1.00 46.12 86 GLU A O 1
ATOM 672 N N . LEU A 1 87 ? -2.855 -32.742 -6.348 1.00 43.25 87 LEU A N 1
ATOM 673 C CA . LEU A 1 87 ? -3.522 -31.517 -6.820 1.00 43.25 87 LEU A CA 1
ATOM 674 C C . LEU A 1 87 ? -2.715 -30.711 -7.861 1.00 43.25 87 LEU A C 1
ATOM 676 O O . LEU A 1 87 ? -3.213 -29.729 -8.403 1.00 43.25 87 LEU A O 1
ATOM 680 N N . ILE A 1 88 ? -1.469 -31.105 -8.150 1.00 42.84 88 ILE A N 1
ATOM 681 C CA . ILE A 1 88 ? -0.579 -30.424 -9.118 1.00 42.84 88 ILE A CA 1
ATOM 682 C C . ILE A 1 88 ? -0.507 -31.199 -10.457 1.00 42.84 88 ILE A C 1
ATOM 684 O O . ILE A 1 88 ? 0.064 -30.724 -11.436 1.00 42.84 88 ILE A O 1
ATOM 688 N N . GLY A 1 89 ? -1.159 -32.365 -10.550 1.00 42.88 89 GLY A N 1
ATOM 689 C CA . GLY A 1 89 ? -1.063 -33.286 -11.691 1.00 42.88 89 GLY A CA 1
ATOM 690 C C . GLY A 1 89 ? -1.825 -32.905 -12.967 1.00 42.88 89 GLY A C 1
ATOM 691 O O . GLY A 1 89 ? -1.627 -33.560 -13.983 1.00 42.88 89 GLY A O 1
ATOM 692 N N . HIS A 1 90 ? -2.655 -31.855 -12.969 1.00 44.72 90 HIS A N 1
ATOM 693 C CA . HIS A 1 90 ? -3.534 -31.549 -14.113 1.00 44.72 90 HIS A CA 1
ATOM 694 C C . HIS A 1 90 ? -3.188 -30.285 -14.915 1.00 44.72 90 HIS A C 1
ATOM 696 O O . HIS A 1 90 ? -3.872 -29.983 -15.888 1.00 44.72 90 HIS A O 1
ATOM 702 N N . PHE A 1 91 ? -2.106 -29.571 -14.583 1.00 35.84 91 PHE A N 1
ATOM 703 C CA . PHE A 1 91 ? -1.737 -28.323 -15.278 1.00 35.84 91 PHE A CA 1
ATOM 704 C C . PHE A 1 91 ? -0.498 -28.427 -16.192 1.00 35.84 91 PHE A C 1
ATOM 706 O O . PHE A 1 91 ? -0.001 -27.413 -16.673 1.00 35.84 91 PHE A O 1
ATOM 713 N N . SER A 1 92 ? 0.008 -29.641 -16.454 1.00 37.53 92 SER A N 1
ATOM 714 C CA . SER A 1 92 ? 1.292 -29.869 -17.149 1.00 37.53 92 SER A CA 1
ATOM 715 C C . SER A 1 92 ? 1.180 -30.435 -18.578 1.00 37.53 92 SER A C 1
ATOM 717 O O . SER A 1 92 ? 2.193 -30.859 -19.131 1.00 37.53 92 SER A O 1
ATOM 719 N N . GLN A 1 93 ? -0.003 -30.460 -19.204 1.00 42.75 93 GLN A N 1
ATOM 720 C CA . GLN A 1 93 ? -0.163 -31.070 -20.540 1.00 42.75 93 GLN A CA 1
ATOM 721 C C . GLN A 1 93 ? -0.246 -30.100 -21.733 1.00 42.75 93 GLN A C 1
ATOM 723 O O . GLN A 1 93 ? -0.371 -30.572 -22.855 1.00 42.75 93 GLN A O 1
ATOM 728 N N . VAL A 1 94 ? -0.116 -28.776 -21.558 1.00 44.56 94 VAL A N 1
ATOM 729 C CA . VAL A 1 94 ? -0.302 -27.830 -22.690 1.00 44.56 94 VAL A CA 1
ATOM 730 C C . VAL A 1 94 ? 0.947 -27.031 -23.086 1.00 44.56 94 VAL A C 1
ATOM 732 O O . VAL A 1 94 ? 0.973 -26.472 -24.173 1.00 44.56 94 VAL A O 1
ATOM 735 N N . TRP A 1 95 ? 2.030 -27.014 -22.303 1.00 39.53 95 TRP A N 1
ATOM 736 C CA . TRP A 1 95 ? 3.267 -26.319 -22.704 1.00 39.53 95 TRP A CA 1
ATOM 737 C C . TRP A 1 95 ? 4.489 -27.227 -22.571 1.00 39.53 95 TRP A C 1
ATOM 739 O O . TRP A 1 95 ? 5.249 -27.182 -21.606 1.00 39.53 95 TRP A O 1
ATOM 749 N N . GLY A 1 96 ? 4.672 -28.078 -23.579 1.00 38.56 96 GLY A N 1
ATOM 750 C CA . GLY A 1 96 ? 5.931 -28.766 -23.818 1.00 38.56 96 GLY A CA 1
A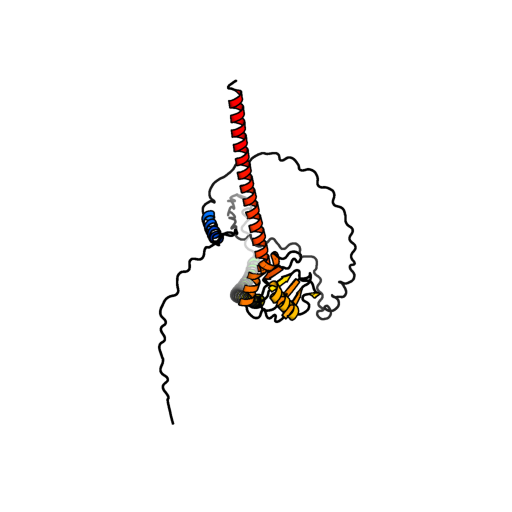TOM 751 C C . GLY A 1 96 ? 6.946 -27.815 -24.446 1.00 38.56 96 GLY A C 1
ATOM 752 O O . GLY A 1 96 ? 6.898 -27.579 -25.644 1.00 38.56 96 GLY A O 1
ATOM 753 N N . ALA A 1 97 ? 7.887 -27.302 -23.652 1.00 41.16 97 ALA A N 1
ATOM 754 C CA . ALA A 1 97 ? 9.176 -26.808 -24.144 1.00 41.16 97 ALA A CA 1
ATOM 755 C C . ALA A 1 97 ? 10.207 -26.774 -23.006 1.00 41.16 97 ALA A C 1
ATOM 757 O O . ALA A 1 97 ? 10.421 -25.798 -22.295 1.00 41.16 97 ALA A O 1
ATOM 758 N N . LYS A 1 98 ? 10.824 -27.937 -22.859 1.00 45.28 98 LYS A N 1
ATOM 759 C CA . LYS A 1 98 ? 12.138 -28.257 -22.309 1.00 45.28 98 LYS A CA 1
ATOM 760 C C . LYS A 1 98 ? 13.171 -27.116 -22.433 1.00 45.28 98 LYS A C 1
ATOM 762 O O . LYS A 1 98 ? 13.793 -26.960 -23.475 1.00 45.28 98 LYS A O 1
ATOM 767 N N . VAL A 1 99 ? 13.460 -26.426 -21.329 1.00 44.06 99 VAL A N 1
ATOM 768 C CA . VAL A 1 99 ? 14.815 -25.922 -21.039 1.00 44.06 99 VAL A CA 1
ATOM 769 C C . VAL A 1 99 ? 15.048 -25.967 -19.535 1.00 44.06 99 VAL A C 1
ATOM 771 O O . VAL A 1 99 ? 14.396 -25.281 -18.750 1.00 44.06 99 VAL A O 1
ATOM 774 N N . GLY A 1 100 ? 15.963 -26.842 -19.127 1.00 43.06 100 GLY A N 1
ATOM 775 C CA . GLY A 1 100 ? 16.428 -26.921 -17.755 1.00 43.06 100 GLY A CA 1
ATOM 776 C C . GLY A 1 100 ? 17.261 -25.693 -17.413 1.00 43.06 100 GLY A C 1
ATOM 777 O O . GLY A 1 100 ? 18.245 -25.408 -18.082 1.00 43.06 100 GLY A O 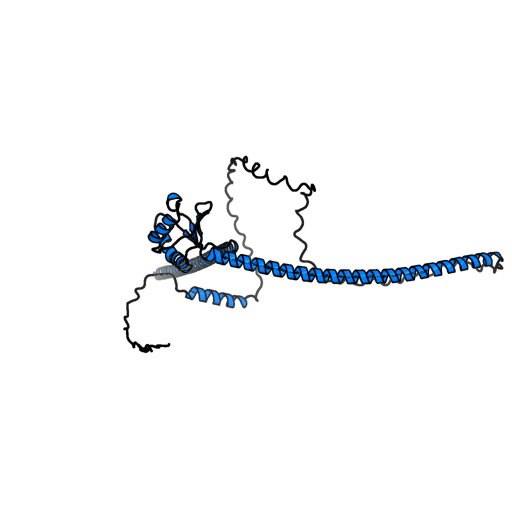1
ATOM 778 N N . CYS A 1 101 ? 16.884 -24.993 -16.348 1.00 39.25 101 CYS A N 1
ATOM 779 C CA . CYS A 1 101 ? 17.780 -24.088 -15.637 1.00 39.25 101 CYS A CA 1
ATOM 780 C C . CYS A 1 101 ? 17.222 -23.838 -14.230 1.00 39.25 101 CYS A C 1
ATOM 782 O O . CYS A 1 101 ? 16.466 -22.907 -13.980 1.00 39.25 101 CYS A O 1
ATOM 784 N N . SER A 1 102 ? 17.543 -24.719 -13.284 1.00 41.81 102 SER A N 1
ATOM 785 C CA . SER A 1 102 ? 17.228 -24.529 -11.861 1.00 41.81 102 SER A CA 1
ATOM 786 C C . SER A 1 102 ? 18.471 -24.767 -11.020 1.00 41.81 102 SER A C 1
ATOM 788 O O . SER A 1 102 ? 18.524 -25.677 -10.194 1.00 41.81 102 SER A O 1
ATOM 790 N N . LYS A 1 103 ? 19.501 -23.943 -11.259 1.00 46.34 103 LYS A N 1
ATOM 791 C CA . LYS A 1 103 ? 20.625 -23.800 -10.326 1.00 46.34 103 LYS A CA 1
ATOM 792 C C . LYS A 1 103 ? 21.455 -22.518 -10.474 1.00 46.34 103 LYS A C 1
ATOM 794 O O . LYS A 1 103 ? 22.641 -22.567 -10.207 1.00 46.34 103 LYS A O 1
ATOM 799 N N . VAL A 1 104 ? 20.877 -21.365 -10.832 1.00 47.22 104 VAL A N 1
ATOM 800 C CA . VAL A 1 104 ? 21.586 -20.064 -10.740 1.00 47.22 104 VAL A CA 1
ATOM 801 C C . VAL A 1 104 ? 20.609 -18.917 -10.442 1.00 47.22 104 VAL A C 1
ATOM 803 O O . VAL A 1 104 ? 20.396 -18.048 -11.269 1.00 47.22 104 VAL A O 1
ATOM 806 N N . ILE A 1 105 ? 19.977 -18.893 -9.263 1.00 43.56 105 ILE A N 1
ATOM 807 C CA . ILE A 1 105 ? 19.348 -17.661 -8.737 1.00 43.56 105 ILE A CA 1
ATOM 808 C C . ILE A 1 105 ? 19.608 -17.595 -7.230 1.00 43.56 105 ILE A C 1
ATOM 810 O O . ILE A 1 105 ? 18.731 -17.818 -6.398 1.00 43.56 105 ILE A O 1
ATOM 814 N N . LYS A 1 106 ? 20.870 -17.353 -6.869 1.00 46.41 106 LYS A N 1
ATOM 815 C CA . LYS A 1 106 ? 21.267 -16.972 -5.507 1.00 46.41 106 LYS A CA 1
ATOM 816 C C . LYS A 1 106 ? 22.454 -16.003 -5.480 1.00 46.41 106 LYS A C 1
ATOM 818 O O . LYS A 1 106 ? 23.222 -16.042 -4.540 1.00 46.41 106 LYS A O 1
ATOM 823 N N . THR A 1 107 ? 22.574 -15.098 -6.452 1.00 48.66 107 THR A N 1
ATOM 824 C CA . THR A 1 107 ? 23.538 -13.975 -6.405 1.00 48.66 107 THR A CA 1
ATOM 825 C C . THR A 1 107 ? 23.127 -12.855 -7.369 1.00 48.66 107 THR A C 1
ATOM 827 O O . THR A 1 107 ? 23.843 -12.562 -8.310 1.00 48.66 107 THR A O 1
ATOM 830 N N . MET A 1 108 ? 21.966 -12.225 -7.171 1.00 44.09 108 MET A N 1
ATOM 831 C CA . MET A 1 108 ? 21.641 -10.943 -7.827 1.00 44.09 108 MET A CA 1
ATOM 832 C C . MET A 1 108 ? 20.808 -10.072 -6.882 1.00 44.09 108 MET A C 1
ATOM 834 O O . MET A 1 108 ? 19.606 -9.899 -7.037 1.00 44.09 108 MET A O 1
ATOM 838 N N . LYS A 1 109 ? 21.465 -9.596 -5.822 1.00 49.00 109 LYS A N 1
ATOM 839 C CA . LYS A 1 109 ? 21.055 -8.445 -5.003 1.00 49.00 109 LYS A CA 1
ATOM 840 C C . LYS A 1 109 ? 22.327 -7.769 -4.493 1.00 49.00 109 LYS A C 1
ATOM 842 O O . LYS A 1 109 ? 22.694 -7.968 -3.339 1.00 49.00 109 LYS A O 1
ATOM 847 N N . LYS A 1 110 ? 23.038 -7.084 -5.394 1.00 48.19 110 LYS A N 1
ATOM 848 C CA . LYS A 1 110 ? 24.100 -6.094 -5.124 1.00 48.19 110 LYS A CA 1
ATOM 849 C C . LYS A 1 110 ? 24.657 -5.590 -6.463 1.00 48.19 110 LYS A C 1
ATOM 851 O O . LYS A 1 110 ? 25.724 -5.999 -6.891 1.00 48.19 110 LYS A O 1
ATOM 856 N N . SER A 1 111 ? 23.880 -4.767 -7.145 1.00 50.41 111 SER A N 1
ATOM 857 C CA . SER A 1 111 ? 24.333 -3.917 -8.249 1.00 50.41 111 SER A CA 1
ATOM 858 C C . SER A 1 111 ? 23.144 -3.025 -8.560 1.00 50.41 111 SER A C 1
ATOM 860 O O . SER A 1 111 ? 22.203 -3.506 -9.174 1.00 50.41 111 SER A O 1
ATOM 862 N N . ASP A 1 112 ? 23.110 -1.861 -7.917 1.00 48.94 112 ASP A N 1
ATOM 863 C CA . ASP A 1 112 ? 22.347 -0.653 -8.271 1.00 48.94 112 ASP A CA 1
ATOM 864 C C . ASP A 1 112 ? 22.472 0.296 -7.068 1.00 48.94 112 ASP A C 1
ATOM 866 O O . ASP A 1 112 ? 21.564 0.411 -6.253 1.00 48.94 112 ASP A O 1
ATOM 870 N N . ILE A 1 113 ? 23.689 0.812 -6.881 1.00 52.12 113 ILE A N 1
ATOM 871 C CA . ILE A 1 113 ? 24.139 2.028 -6.173 1.00 52.12 113 ILE A CA 1
ATOM 872 C C . ILE A 1 113 ? 25.662 1.898 -6.250 1.00 52.12 113 ILE A C 1
ATOM 874 O O . ILE A 1 113 ? 26.268 1.294 -5.377 1.00 52.12 113 ILE A O 1
ATOM 878 N N . GLU A 1 114 ? 26.241 2.315 -7.373 1.00 52.03 114 GLU A N 1
ATOM 879 C CA . GLU A 1 114 ? 27.664 2.651 -7.550 1.00 52.03 114 GLU A CA 1
ATOM 880 C C . GLU A 1 114 ? 27.856 3.052 -9.021 1.00 52.03 114 GLU A C 1
ATOM 882 O O . GLU A 1 114 ? 28.333 2.289 -9.853 1.00 52.03 114 GLU A O 1
ATOM 887 N N . SER A 1 115 ? 27.409 4.258 -9.365 1.00 51.56 115 SER A N 1
ATOM 888 C CA . SER A 1 115 ? 27.830 4.942 -10.588 1.00 51.56 115 SER A CA 1
ATOM 889 C C . SER A 1 115 ? 27.763 6.443 -10.336 1.00 51.56 115 SER A C 1
ATOM 891 O O . SER A 1 115 ? 26.726 7.056 -10.553 1.00 51.56 115 SER A O 1
ATOM 893 N N . GLU A 1 116 ? 28.833 6.963 -9.734 1.00 52.06 116 GLU A N 1
ATOM 894 C CA . GLU A 1 116 ? 29.378 8.324 -9.896 1.00 52.06 116 GLU A CA 1
ATOM 895 C C . GLU A 1 116 ? 30.461 8.530 -8.824 1.00 52.06 116 GLU A C 1
ATOM 897 O O . GLU A 1 116 ? 30.308 9.219 -7.817 1.00 52.06 116 GLU A O 1
ATOM 902 N N . ARG A 1 117 ? 31.586 7.839 -9.019 1.00 45.97 117 ARG A N 1
ATOM 903 C CA . ARG A 1 117 ? 32.894 8.343 -8.608 1.00 45.97 117 ARG A CA 1
ATOM 904 C C . ARG A 1 117 ? 33.695 8.461 -9.889 1.00 45.97 117 ARG A C 1
ATOM 906 O O . ARG A 1 117 ? 34.234 7.467 -10.366 1.00 45.97 117 ARG A O 1
ATOM 913 N N . ASP A 1 118 ? 33.714 9.663 -10.445 1.00 50.94 118 ASP A N 1
ATOM 914 C CA . ASP A 1 118 ? 34.725 10.065 -11.411 1.00 50.94 118 ASP A CA 1
ATOM 915 C C . ASP A 1 118 ? 36.074 10.044 -10.685 1.00 50.94 118 ASP A C 1
ATOM 917 O O . ASP A 1 118 ? 36.456 10.975 -9.976 1.00 50.94 118 ASP A O 1
ATOM 921 N N . GLU A 1 119 ? 36.754 8.902 -10.775 1.00 53.84 119 GLU A N 1
ATOM 922 C CA . GLU A 1 119 ? 38.143 8.774 -10.372 1.00 53.84 119 GLU A CA 1
ATOM 923 C C . GLU A 1 119 ? 39.023 9.488 -11.399 1.00 53.84 119 GLU A C 1
ATOM 925 O O . GLU A 1 119 ? 39.267 9.016 -12.510 1.00 53.84 119 GLU A O 1
ATOM 930 N N . ASP A 1 120 ? 39.523 10.641 -10.961 1.00 55.28 120 ASP A N 1
ATOM 931 C CA . ASP A 1 120 ? 40.779 11.270 -11.351 1.00 55.28 120 ASP A CA 1
ATOM 932 C C . ASP A 1 120 ? 41.911 10.234 -11.521 1.00 55.28 120 ASP A C 1
ATOM 934 O O . ASP A 1 120 ? 42.754 10.008 -10.643 1.00 55.28 120 ASP A O 1
ATOM 938 N N . HIS A 1 121 ? 42.008 9.633 -12.704 1.00 56.75 121 HIS A N 1
ATOM 939 C CA . HIS A 1 121 ? 43.238 8.997 -13.152 1.00 56.75 121 HIS A CA 1
ATOM 940 C C . HIS A 1 121 ? 44.141 10.023 -13.833 1.00 56.75 121 HIS A C 1
ATOM 942 O O . HIS A 1 121 ? 44.193 10.185 -15.050 1.00 56.75 121 HIS A O 1
ATOM 948 N N . LYS A 1 122 ? 44.881 10.709 -12.955 1.00 54.59 122 LYS A N 1
ATOM 949 C CA . LYS A 1 122 ? 46.268 11.161 -13.114 1.00 54.59 122 LYS A CA 1
ATOM 950 C C . LYS A 1 122 ? 46.904 10.758 -14.453 1.00 54.59 122 LYS A C 1
ATOM 952 O O . LYS A 1 122 ? 47.467 9.674 -14.595 1.00 54.59 122 LYS A O 1
ATOM 957 N N . ARG A 1 123 ? 46.956 11.714 -15.384 1.00 57.22 123 ARG A N 1
ATOM 958 C CA . ARG A 1 123 ? 48.031 11.789 -16.380 1.00 57.22 123 ARG A CA 1
ATOM 959 C C . ARG A 1 123 ? 49.355 11.979 -15.638 1.00 57.22 123 ARG A C 1
ATOM 961 O O . ARG A 1 123 ? 49.717 13.094 -15.278 1.00 57.22 123 ARG A O 1
ATOM 968 N N . LYS A 1 124 ? 50.070 10.883 -15.401 1.00 56.41 124 LYS A N 1
ATOM 969 C CA . LYS A 1 124 ? 51.493 10.899 -15.058 1.00 56.41 124 LYS A CA 1
ATOM 970 C C . LYS A 1 124 ? 52.187 9.827 -15.897 1.00 56.41 124 LYS A C 1
ATOM 972 O O . LYS A 1 124 ? 52.126 8.647 -15.584 1.00 56.41 124 LYS A O 1
ATOM 977 N N . ARG A 1 125 ? 52.782 10.257 -17.005 1.00 54.84 125 ARG A N 1
ATOM 978 C CA . ARG A 1 125 ? 53.835 9.535 -17.728 1.00 54.84 125 ARG A CA 1
ATOM 979 C C . ARG A 1 125 ? 54.816 10.616 -18.165 1.00 54.84 125 ARG A C 1
ATOM 981 O O . ARG A 1 125 ? 54.516 11.372 -19.078 1.00 54.84 125 ARG A O 1
ATOM 988 N N . GLU A 1 126 ? 55.643 11.051 -17.222 1.00 53.03 126 GLU A N 1
ATOM 989 C CA . GLU A 1 126 ? 57.038 10.609 -17.093 1.00 53.03 126 GLU A CA 1
ATOM 990 C C . GLU A 1 126 ? 57.808 10.785 -18.400 1.00 53.03 126 GLU A C 1
ATOM 992 O O . GLU A 1 126 ? 57.694 10.013 -19.350 1.00 53.03 126 GLU A O 1
ATOM 997 N N . GLU A 1 127 ? 58.563 11.880 -18.384 1.00 50.19 127 GLU A N 1
ATOM 998 C CA . GLU A 1 127 ? 59.767 12.135 -19.148 1.00 50.19 127 GLU A CA 1
ATOM 999 C C . GLU A 1 127 ? 60.665 10.890 -19.143 1.00 50.19 127 GLU A C 1
ATOM 1001 O O . GLU A 1 127 ? 61.194 10.492 -18.111 1.00 50.19 127 GLU A O 1
ATOM 1006 N N . GLY A 1 128 ? 60.836 10.285 -20.316 1.00 49.84 128 GLY A N 1
ATOM 1007 C CA . GLY A 1 128 ? 61.868 9.291 -20.595 1.00 49.84 128 GLY A CA 1
ATOM 1008 C C . GLY A 1 128 ? 62.842 9.874 -21.606 1.00 49.84 128 GLY A C 1
ATOM 1009 O O . GLY A 1 128 ? 62.715 9.641 -22.805 1.00 49.84 128 GLY A O 1
ATOM 1010 N N . ARG A 1 129 ? 63.764 10.702 -21.109 1.00 53.09 129 ARG A N 1
ATOM 1011 C CA . ARG A 1 129 ? 64.916 11.249 -21.826 1.00 53.09 129 ARG A CA 1
ATOM 1012 C C . ARG A 1 129 ? 66.137 10.413 -21.441 1.00 53.09 129 ARG A C 1
ATOM 1014 O O . ARG A 1 129 ? 66.816 10.767 -20.492 1.00 53.09 129 ARG A O 1
ATOM 1021 N N . GLU A 1 130 ? 66.415 9.350 -22.186 1.00 48.00 130 GLU A N 1
ATOM 1022 C CA . GLU A 1 130 ? 67.689 8.606 -22.178 1.00 48.00 130 GLU A CA 1
ATOM 1023 C C . GLU A 1 130 ? 67.940 8.175 -23.636 1.00 48.00 130 GLU A C 1
ATOM 1025 O O . GLU A 1 130 ? 67.135 7.469 -24.230 1.00 48.00 130 GLU A O 1
ATOM 1030 N N . SER A 1 131 ? 68.788 8.875 -24.391 1.00 55.09 131 SER A N 1
ATOM 1031 C CA . SER A 1 131 ? 70.239 8.663 -24.492 1.00 55.09 131 SER A CA 1
ATOM 1032 C C . SER A 1 131 ? 70.621 7.288 -25.053 1.00 55.09 131 SER A C 1
ATOM 1034 O O . SER A 1 131 ? 71.007 6.403 -24.303 1.00 55.09 131 SER A O 1
ATOM 1036 N N . GLU A 1 132 ? 70.643 7.162 -26.381 1.00 51.84 132 GLU A N 1
ATOM 1037 C CA . GLU A 1 132 ? 71.626 6.304 -27.052 1.00 51.84 132 GLU A CA 1
ATOM 1038 C C . GLU A 1 132 ? 72.314 7.099 -28.162 1.00 51.84 132 GLU A C 1
ATOM 1040 O O . GLU A 1 132 ? 71.894 7.200 -29.314 1.00 51.84 132 GLU A O 1
ATOM 1045 N N . GLU A 1 133 ? 73.392 7.741 -27.732 1.00 54.84 133 GLU A N 1
ATOM 1046 C CA . GLU A 1 133 ? 74.496 8.158 -28.570 1.00 54.84 133 GLU A CA 1
ATOM 1047 C C . GLU A 1 133 ? 75.283 6.902 -28.991 1.00 54.84 133 GLU A C 1
ATOM 1049 O O . GLU A 1 133 ? 75.582 6.061 -28.147 1.00 54.84 133 GLU A O 1
ATOM 1054 N N . ARG A 1 134 ? 75.726 6.867 -30.259 1.00 50.59 134 ARG A N 1
ATOM 1055 C CA . ARG A 1 134 ? 76.755 5.966 -30.831 1.00 50.59 134 ARG A CA 1
ATOM 1056 C C . ARG A 1 134 ? 76.243 4.539 -31.065 1.00 50.59 134 ARG A C 1
ATOM 1058 O O . ARG A 1 134 ? 75.881 3.816 -30.159 1.00 50.59 134 ARG A O 1
ATOM 1065 N N . ILE A 1 135 ? 76.238 4.052 -32.300 1.00 48.78 135 ILE A N 1
ATOM 1066 C CA . ILE A 1 135 ? 77.452 3.646 -33.011 1.00 48.78 135 ILE A CA 1
ATOM 1067 C C . ILE A 1 135 ? 77.175 3.755 -34.523 1.00 48.78 135 ILE A C 1
ATOM 1069 O O . ILE A 1 135 ? 76.304 3.074 -35.054 1.00 48.78 135 ILE A O 1
ATOM 1073 N N . ASN A 1 136 ? 77.933 4.599 -35.231 1.00 60.31 136 ASN A N 1
ATOM 1074 C CA . ASN A 1 136 ? 77.978 4.631 -36.696 1.00 60.31 136 ASN A CA 1
ATOM 1075 C C . ASN A 1 136 ? 79.377 4.144 -37.131 1.00 60.31 136 ASN A C 1
ATOM 1077 O O . ASN A 1 136 ? 80.288 4.967 -37.253 1.00 60.31 136 ASN A O 1
ATOM 1081 N N . PRO A 1 137 ? 79.619 2.821 -37.275 1.00 54.97 137 PRO A N 1
ATOM 1082 C CA . PRO A 1 137 ? 80.954 2.265 -37.419 1.00 54.97 137 PRO A CA 1
ATOM 1083 C C . PRO A 1 137 ? 81.155 1.669 -38.814 1.00 54.97 137 PRO A C 1
ATOM 1085 O O . PRO A 1 137 ? 81.758 0.612 -38.924 1.00 54.97 137 PRO A O 1
ATOM 1088 N N . PHE A 1 138 ? 80.646 2.257 -39.898 1.00 48.91 138 PHE A N 1
ATOM 1089 C CA . PHE A 1 138 ? 80.980 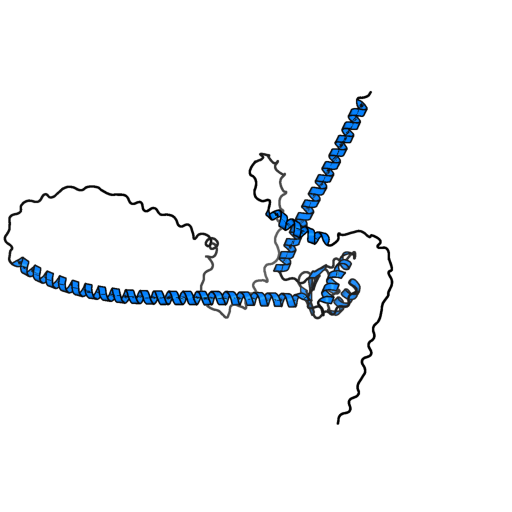1.729 -41.224 1.00 48.91 138 PHE A CA 1
ATOM 1090 C C . PHE A 1 138 ? 81.358 2.819 -42.218 1.00 48.91 138 PHE A C 1
ATOM 1092 O O . PHE A 1 138 ? 80.544 3.399 -42.924 1.00 48.91 138 PHE A O 1
ATOM 1099 N N . ARG A 1 139 ? 82.677 3.048 -42.225 1.00 50.53 139 ARG A N 1
ATOM 1100 C CA . ARG A 1 139 ? 83.554 2.961 -43.397 1.00 50.53 139 ARG A CA 1
ATOM 1101 C C . ARG A 1 139 ? 83.015 3.604 -44.671 1.00 50.53 139 ARG A C 1
ATOM 1103 O O . ARG A 1 139 ? 82.107 3.106 -45.323 1.00 50.53 139 ARG A O 1
ATOM 1110 N N . LYS A 1 140 ? 83.773 4.616 -45.093 1.00 53.06 140 LYS A N 1
ATOM 1111 C CA . LYS A 1 140 ? 83.996 5.039 -46.478 1.00 53.06 140 LYS A CA 1
ATOM 1112 C C . LYS A 1 140 ? 84.141 3.813 -47.403 1.00 53.06 140 LYS A C 1
ATOM 1114 O O . LYS A 1 140 ? 85.251 3.371 -47.687 1.00 53.06 140 LYS A O 1
ATOM 1119 N N . SER A 1 141 ? 83.030 3.251 -47.863 1.00 52.44 141 SER A N 1
ATOM 1120 C CA . SER A 1 141 ? 83.013 2.246 -48.917 1.00 52.44 141 SER A CA 1
ATOM 1121 C C . SER A 1 141 ? 82.994 2.981 -50.246 1.00 52.44 141 SER A C 1
ATOM 1123 O O . SER A 1 141 ? 82.037 3.666 -50.596 1.00 52.44 141 SER A O 1
ATOM 1125 N N . LYS A 1 142 ? 84.135 2.872 -50.922 1.00 52.09 142 LYS A N 1
ATOM 1126 C CA . LYS A 1 142 ? 84.372 2.968 -52.363 1.00 52.09 142 LYS A CA 1
ATOM 1127 C C . LYS A 1 142 ? 83.088 3.146 -53.191 1.00 52.09 142 LYS A C 1
ATOM 1129 O O . LYS A 1 142 ? 82.209 2.288 -53.186 1.00 52.09 142 LYS A O 1
ATOM 1134 N N . LYS A 1 143 ? 83.029 4.251 -53.937 1.00 53.66 143 LYS A N 1
ATOM 1135 C CA . LYS A 1 143 ? 82.056 4.543 -54.996 1.00 53.66 143 LYS A CA 1
ATOM 1136 C C . LYS A 1 143 ? 82.155 3.432 -56.055 1.00 53.66 143 LYS A C 1
ATOM 1138 O O . LYS A 1 143 ? 82.972 3.519 -56.962 1.00 53.66 143 LYS A O 1
ATOM 1143 N N . VAL A 1 144 ? 81.406 2.345 -55.871 1.00 53.16 144 VAL A N 1
ATOM 1144 C CA . VAL A 1 144 ? 81.231 1.297 -56.882 1.00 53.16 144 VAL A CA 1
ATOM 1145 C C . VAL A 1 144 ? 80.223 1.839 -57.884 1.00 53.16 144 VAL A C 1
ATOM 1147 O O . VAL A 1 144 ? 79.087 2.159 -57.523 1.00 53.16 144 VAL A O 1
ATOM 1150 N N . GLU A 1 145 ? 80.668 2.015 -59.123 1.00 52.47 145 GLU A N 1
ATOM 1151 C CA . GLU A 1 145 ? 79.805 2.406 -60.228 1.00 52.47 145 GLU A CA 1
ATOM 1152 C C . GLU A 1 145 ? 78.640 1.422 -60.355 1.00 52.47 145 GLU A C 1
ATOM 1154 O O . GLU A 1 145 ? 78.790 0.201 -60.282 1.00 52.47 145 GLU A O 1
ATOM 1159 N N . ARG A 1 146 ? 77.443 2.001 -60.455 1.00 46.94 146 ARG A N 1
ATOM 1160 C CA . ARG A 1 146 ? 76.164 1.300 -60.511 1.00 46.94 146 ARG A CA 1
ATOM 1161 C C . ARG A 1 146 ? 76.171 0.343 -61.702 1.00 46.94 146 ARG A C 1
ATOM 1163 O O . ARG A 1 146 ? 76.244 0.798 -62.840 1.00 46.94 146 ARG A O 1
ATOM 1170 N N . SER A 1 147 ? 76.026 -0.957 -61.446 1.00 52.50 147 SER A N 1
ATOM 1171 C CA . SER A 1 147 ? 75.696 -1.897 -62.515 1.00 52.50 147 SER A CA 1
ATOM 1172 C C . SER A 1 147 ? 74.308 -1.549 -63.089 1.00 52.50 147 SER A C 1
ATOM 1174 O O . SER A 1 147 ? 73.412 -1.143 -62.337 1.00 52.50 147 SER A O 1
ATOM 1176 N N . PRO A 1 148 ? 74.095 -1.691 -64.408 1.00 58.12 148 PRO A N 1
ATOM 1177 C CA . PRO A 1 148 ? 72.838 -1.339 -65.078 1.00 58.12 148 PRO A CA 1
ATOM 1178 C C . PRO A 1 148 ? 71.615 -2.163 -64.624 1.00 58.12 148 PRO A C 1
ATOM 1180 O O . PRO A 1 148 ? 70.489 -1.794 -64.942 1.00 58.12 148 PRO A O 1
ATOM 1183 N N . VAL A 1 149 ? 71.808 -3.217 -63.822 1.00 53.97 149 VAL A N 1
ATOM 1184 C CA . VAL A 1 149 ? 70.750 -4.122 -63.332 1.00 53.97 149 VAL A CA 1
ATOM 1185 C C . VAL A 1 149 ? 69.823 -3.460 -62.298 1.00 53.97 149 VAL A C 1
ATOM 1187 O O . VAL A 1 149 ? 68.644 -3.794 -62.235 1.00 53.97 149 VAL A O 1
ATOM 1190 N N . LYS A 1 150 ? 70.299 -2.469 -61.525 1.00 56.66 150 LYS A N 1
ATOM 1191 C CA . LYS A 1 150 ? 69.464 -1.785 -60.512 1.00 56.66 150 LYS A CA 1
ATOM 1192 C C . LYS A 1 150 ? 68.308 -0.979 -61.114 1.00 56.66 150 LYS A C 1
ATOM 1194 O O . LYS A 1 150 ? 67.238 -0.942 -60.528 1.00 56.66 150 LYS A O 1
ATOM 1199 N N . LYS A 1 151 ? 68.488 -0.413 -62.312 1.00 62.59 151 LYS A N 1
ATOM 1200 C CA . LYS A 1 151 ? 67.459 0.418 -62.958 1.00 62.59 151 LYS A CA 1
ATOM 1201 C C . LYS A 1 151 ? 66.206 -0.375 -63.356 1.00 62.59 151 LYS A C 1
ATOM 1203 O O . LYS A 1 151 ? 65.116 0.174 -63.297 1.00 62.59 151 LYS A O 1
ATOM 1208 N N . ALA A 1 152 ? 66.355 -1.652 -63.720 1.00 64.31 152 ALA A N 1
ATOM 1209 C CA . ALA A 1 152 ? 65.225 -2.507 -64.091 1.00 64.31 152 ALA A CA 1
ATOM 1210 C C . ALA A 1 152 ? 64.374 -2.908 -62.870 1.00 64.31 152 ALA A C 1
ATOM 1212 O O . ALA A 1 152 ? 63.150 -2.842 -62.924 1.00 64.31 152 ALA A O 1
ATOM 1213 N N . MET A 1 153 ? 65.015 -3.238 -61.741 1.00 68.38 153 MET A N 1
ATOM 1214 C CA . MET A 1 153 ? 64.303 -3.505 -60.481 1.00 68.38 153 MET A CA 1
ATOM 1215 C C . MET A 1 153 ? 63.618 -2.252 -59.922 1.00 68.38 153 MET A C 1
ATOM 1217 O O . MET A 1 153 ? 62.527 -2.349 -59.362 1.00 68.38 153 MET A O 1
ATOM 1221 N N . ASP A 1 154 ? 64.222 -1.076 -60.108 1.00 77.12 154 ASP A N 1
ATOM 1222 C CA . ASP A 1 154 ? 63.626 0.198 -59.695 1.00 77.12 154 ASP A CA 1
ATOM 1223 C C . ASP A 1 154 ? 62.321 0.498 -60.471 1.00 77.12 154 ASP A C 1
ATOM 1225 O O . ASP A 1 154 ? 61.369 1.031 -59.898 1.00 77.12 154 ASP A O 1
ATOM 1229 N N . GLU A 1 155 ? 62.229 0.119 -61.753 1.00 80.44 155 GLU A N 1
ATOM 1230 C CA . GLU A 1 155 ? 61.005 0.278 -62.557 1.00 80.44 155 GLU A CA 1
ATOM 1231 C C . GLU A 1 155 ? 59.888 -0.697 -62.158 1.00 80.44 155 GLU A C 1
ATOM 1233 O O . GLU A 1 155 ? 58.724 -0.297 -62.074 1.00 80.44 155 GLU A O 1
ATOM 1238 N N . GLU A 1 156 ? 60.216 -1.960 -61.874 1.00 84.56 156 GLU A N 1
ATOM 1239 C CA . GLU A 1 156 ? 59.240 -2.940 -61.375 1.00 84.56 156 GLU A CA 1
ATOM 1240 C C . GLU A 1 156 ? 58.702 -2.551 -59.994 1.00 84.56 156 GLU A C 1
ATOM 1242 O O . GLU A 1 156 ? 57.494 -2.617 -59.748 1.00 84.56 156 GLU A O 1
ATOM 1247 N N . MET A 1 157 ? 59.576 -2.062 -59.112 1.00 86.06 157 MET A N 1
ATOM 1248 C CA . MET A 1 157 ? 59.193 -1.563 -57.794 1.00 86.06 157 MET A CA 1
ATOM 1249 C C . MET A 1 157 ? 58.282 -0.337 -57.898 1.00 86.06 157 MET A C 1
ATOM 1251 O O . MET A 1 157 ? 57.301 -0.235 -57.163 1.00 86.06 157 MET A O 1
ATOM 1255 N N . LYS A 1 158 ? 58.546 0.566 -58.850 1.00 89.38 158 LYS A N 1
ATOM 1256 C CA . LYS A 1 158 ? 57.689 1.730 -59.103 1.00 89.38 158 LYS A CA 1
ATOM 1257 C C . LYS A 1 158 ? 56.287 1.321 -59.566 1.00 89.38 158 LYS A C 1
ATOM 1259 O O . LYS A 1 158 ? 55.313 1.847 -59.038 1.00 89.38 158 LYS A O 1
ATOM 1264 N N . LYS A 1 159 ? 56.180 0.345 -60.476 1.00 90.81 159 LYS A N 1
ATOM 1265 C CA . LYS A 1 159 ? 54.885 -0.213 -60.917 1.00 90.81 159 LYS A CA 1
ATOM 1266 C C . LYS A 1 159 ? 54.124 -0.892 -59.776 1.00 90.81 159 LYS A C 1
ATOM 1268 O O . LYS A 1 159 ? 52.904 -0.795 -59.709 1.00 90.81 159 LYS A O 1
ATOM 1273 N N . MET A 1 160 ? 54.825 -1.583 -58.876 1.00 90.75 160 MET A N 1
ATOM 1274 C CA . MET A 1 160 ? 54.209 -2.187 -57.691 1.00 90.75 160 MET A CA 1
ATOM 1275 C C . MET A 1 160 ? 53.695 -1.120 -56.714 1.00 90.75 160 MET A C 1
ATOM 1277 O O . MET A 1 160 ? 52.583 -1.244 -56.212 1.00 90.75 160 MET A O 1
ATOM 1281 N N . LEU A 1 161 ? 54.471 -0.057 -56.477 1.00 90.19 161 LEU A N 1
ATOM 1282 C CA . LEU A 1 161 ? 54.059 1.068 -55.632 1.00 90.19 161 LEU A CA 1
ATOM 1283 C C . LEU A 1 161 ? 52.833 1.795 -56.192 1.00 90.19 161 LEU A C 1
ATOM 1285 O O . LEU A 1 161 ? 51.962 2.178 -55.420 1.00 90.19 161 LEU A O 1
ATOM 1289 N N . GLU A 1 162 ? 52.747 1.952 -57.513 1.00 92.62 162 GLU A N 1
ATOM 1290 C CA . GLU A 1 162 ? 51.602 2.577 -58.181 1.00 92.62 162 GLU A CA 1
ATOM 1291 C C . GLU A 1 162 ? 50.308 1.779 -57.947 1.00 92.62 162 GLU A C 1
ATOM 1293 O O . GLU A 1 162 ? 49.327 2.349 -57.477 1.00 92.62 162 GLU A O 1
ATOM 1298 N N . LYS A 1 163 ? 50.348 0.447 -58.107 1.00 94.44 163 LYS A N 1
ATOM 1299 C CA . LYS A 1 163 ? 49.215 -0.439 -57.774 1.00 94.44 163 LYS A CA 1
ATOM 1300 C C . LYS A 1 163 ? 48.825 -0.374 -56.297 1.00 94.44 163 LYS A C 1
ATOM 1302 O O . LYS A 1 163 ? 47.652 -0.272 -55.969 1.00 94.44 163 LYS A O 1
ATOM 1307 N N . ILE A 1 164 ? 49.810 -0.364 -55.394 1.00 93.69 164 ILE A N 1
ATOM 1308 C CA . ILE A 1 164 ? 49.548 -0.227 -53.952 1.00 93.69 164 ILE A CA 1
ATOM 1309 C C . ILE A 1 164 ? 48.872 1.117 -53.649 1.00 93.69 164 ILE A C 1
ATOM 1311 O O . ILE A 1 164 ? 48.006 1.192 -52.781 1.00 93.69 164 ILE A O 1
ATOM 1315 N N . MET A 1 165 ? 49.261 2.197 -54.332 1.00 93.00 165 MET A N 1
ATOM 1316 C CA . MET A 1 165 ? 48.635 3.507 -54.146 1.00 93.00 165 MET A CA 1
ATOM 1317 C C . MET A 1 165 ? 47.182 3.535 -54.638 1.00 93.00 165 MET A C 1
ATOM 1319 O O . MET A 1 165 ? 46.359 4.173 -53.977 1.00 93.00 165 MET A O 1
ATOM 1323 N N . GLU A 1 166 ? 46.872 2.845 -55.738 1.00 95.06 166 GLU A N 1
ATOM 1324 C CA . GLU A 1 166 ? 45.502 2.650 -56.234 1.00 95.06 166 GLU A CA 1
ATOM 1325 C C . GLU A 1 166 ? 44.654 1.862 -55.223 1.00 95.06 166 GLU A C 1
ATOM 1327 O O . GLU A 1 166 ? 43.642 2.388 -54.755 1.00 95.06 166 GLU A O 1
ATOM 1332 N N . ASP A 1 167 ? 45.128 0.698 -54.764 1.00 94.69 167 ASP A N 1
ATOM 1333 C CA . ASP A 1 167 ? 44.443 -0.132 -53.758 1.00 94.69 167 ASP A CA 1
ATOM 1334 C C . ASP A 1 167 ? 44.203 0.645 -52.450 1.00 94.69 167 ASP A C 1
ATOM 1336 O O . ASP A 1 167 ? 43.126 0.613 -51.854 1.00 94.69 167 ASP A O 1
ATOM 1340 N N . VAL A 1 168 ? 45.200 1.410 -51.988 1.00 94.81 168 VAL A N 1
ATOM 1341 C CA . VAL A 1 168 ? 45.064 2.274 -50.803 1.00 94.81 168 VAL A CA 1
ATOM 1342 C C . VAL A 1 168 ? 44.024 3.377 -51.033 1.00 94.81 168 VAL A C 1
ATOM 1344 O O . VAL A 1 168 ? 43.369 3.808 -50.079 1.00 94.81 168 VAL A O 1
ATOM 1347 N N . GLY A 1 169 ? 43.875 3.857 -52.268 1.00 95.56 169 GLY A N 1
ATOM 1348 C CA . GLY A 1 169 ? 42.828 4.792 -52.670 1.00 95.56 169 GLY A CA 1
ATOM 1349 C C . GLY A 1 169 ? 41.432 4.184 -52.536 1.00 95.56 169 GLY A C 1
ATOM 1350 O O . GLY A 1 169 ? 40.580 4.774 -51.865 1.00 95.56 169 GLY A O 1
ATOM 1351 N N . GLU A 1 170 ? 41.230 2.987 -53.087 1.00 96.06 170 GLU A N 1
ATOM 1352 C CA . GLU A 1 170 ? 39.968 2.241 -53.005 1.00 96.06 170 GLU A CA 1
ATOM 1353 C C . GLU A 1 170 ? 39.603 1.917 -51.552 1.00 96.06 170 GLU A C 1
ATOM 1355 O O . GLU A 1 170 ? 38.519 2.274 -51.086 1.00 96.06 170 GLU A O 1
ATOM 1360 N N . ILE A 1 171 ? 40.558 1.389 -50.777 1.00 96.06 171 ILE A N 1
ATOM 1361 C CA . ILE A 1 171 ? 40.387 1.098 -49.345 1.00 96.06 171 ILE A CA 1
ATOM 1362 C C . ILE A 1 171 ? 39.989 2.361 -48.570 1.00 96.06 171 ILE A C 1
ATOM 1364 O O . ILE A 1 171 ? 39.156 2.319 -47.660 1.00 96.06 171 ILE A O 1
ATOM 1368 N N . LYS A 1 172 ? 40.573 3.522 -48.894 1.00 96.00 172 LYS A N 1
ATOM 1369 C CA . LYS A 1 172 ? 40.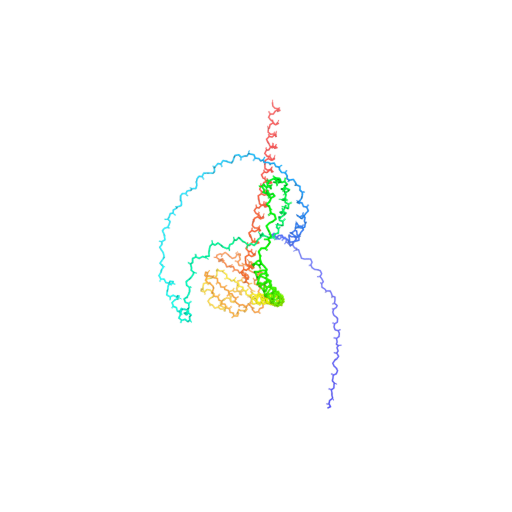190 4.794 -48.259 1.00 96.00 172 LYS A CA 1
ATOM 1370 C C . LYS A 1 172 ? 38.759 5.192 -48.601 1.00 96.00 172 LYS A C 1
ATOM 1372 O O . LYS A 1 172 ? 38.076 5.748 -47.738 1.00 96.00 172 LYS A O 1
ATOM 1377 N N . GLU A 1 173 ? 38.301 4.955 -49.826 1.00 95.81 173 GLU A N 1
ATOM 1378 C CA . GLU A 1 173 ? 36.933 5.273 -50.225 1.00 95.81 173 GLU A CA 1
ATOM 1379 C C . GLU A 1 173 ? 35.912 4.323 -49.587 1.00 95.81 173 GLU A C 1
ATOM 1381 O O . GLU A 1 173 ? 34.901 4.786 -49.052 1.00 95.81 173 GLU A O 1
ATOM 1386 N N . GLU A 1 174 ? 36.198 3.023 -49.551 1.00 95.50 174 GLU A N 1
ATOM 1387 C CA . GLU A 1 174 ? 35.378 2.023 -48.860 1.00 95.50 174 GLU A CA 1
ATOM 1388 C C . GLU A 1 174 ? 35.273 2.317 -47.362 1.00 95.50 174 GLU A C 1
ATOM 1390 O O . GLU A 1 174 ? 34.172 2.368 -46.814 1.00 95.50 174 GLU A O 1
ATOM 1395 N N . ASN A 1 175 ? 36.392 2.641 -46.707 1.00 93.88 175 ASN A N 1
ATOM 1396 C CA . ASN A 1 175 ? 36.393 3.047 -45.301 1.00 93.88 175 ASN A CA 1
ATOM 1397 C C . ASN A 1 175 ? 35.554 4.309 -45.060 1.00 93.88 175 ASN A C 1
ATOM 1399 O O . ASN A 1 175 ? 34.877 4.420 -44.034 1.00 93.88 175 ASN A O 1
ATOM 1403 N N . ARG A 1 176 ? 35.555 5.266 -46.001 1.00 96.19 176 ARG A N 1
ATOM 1404 C CA . ARG A 1 176 ? 34.685 6.451 -45.928 1.00 96.19 176 ARG A CA 1
ATOM 1405 C C . ARG A 1 176 ? 33.210 6.078 -46.073 1.00 96.19 176 ARG A C 1
ATOM 1407 O O . ARG A 1 176 ? 32.398 6.631 -45.335 1.00 96.19 176 ARG A O 1
ATOM 1414 N N . LYS A 1 177 ? 32.854 5.168 -46.986 1.00 97.12 177 LYS A N 1
ATOM 1415 C CA . LYS A 1 177 ? 31.471 4.680 -47.160 1.00 97.12 177 LYS A CA 1
ATOM 1416 C C . LYS A 1 177 ? 30.991 3.941 -45.908 1.00 97.12 177 LYS A C 1
ATOM 1418 O O . LYS A 1 177 ? 29.986 4.342 -45.326 1.00 97.12 177 LYS A O 1
ATOM 1423 N N . MET A 1 178 ? 31.781 2.991 -45.413 1.00 95.38 178 MET A N 1
ATOM 1424 C CA . MET A 1 178 ? 31.501 2.243 -44.184 1.00 95.38 178 MET A CA 1
ATOM 1425 C C . MET A 1 178 ? 31.355 3.165 -42.966 1.00 95.38 178 MET A C 1
ATOM 1427 O O . MET A 1 178 ? 30.460 2.980 -42.146 1.00 95.38 178 MET A O 1
ATOM 1431 N N . SER A 1 179 ? 32.187 4.207 -42.862 1.00 96.38 179 SER A N 1
ATOM 1432 C CA . SER A 1 179 ? 32.076 5.190 -41.775 1.00 96.38 179 SER A CA 1
ATOM 1433 C C . SER A 1 179 ? 30.733 5.927 -41.793 1.00 96.38 179 SER A C 1
ATOM 1435 O O . SER A 1 179 ? 30.128 6.105 -40.736 1.00 96.38 179 SER A O 1
ATOM 1437 N N . ARG A 1 180 ? 30.231 6.308 -42.978 1.00 97.06 180 ARG A N 1
ATOM 1438 C CA . ARG A 1 180 ? 28.912 6.953 -43.116 1.00 97.06 180 ARG A CA 1
ATOM 1439 C C . ARG A 1 180 ? 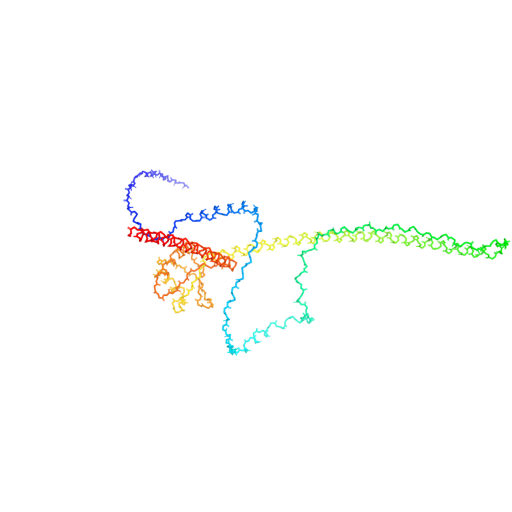27.773 5.997 -42.770 1.00 97.06 180 ARG A C 1
ATOM 1441 O O . ARG A 1 180 ? 26.842 6.396 -42.078 1.00 97.06 180 ARG A O 1
ATOM 1448 N N . GLU A 1 181 ? 27.847 4.744 -43.213 1.00 97.00 181 GLU A N 1
ATOM 1449 C CA . GLU A 1 181 ? 26.840 3.722 -42.892 1.00 97.00 181 GLU A CA 1
ATOM 1450 C C . GLU A 1 181 ? 26.789 3.429 -41.388 1.00 97.00 181 GLU A C 1
ATOM 1452 O O . GLU A 1 181 ? 25.709 3.356 -40.800 1.00 97.00 181 GLU A O 1
ATOM 1457 N N . LEU A 1 182 ? 27.951 3.341 -40.731 1.00 94.88 182 LEU A N 1
ATOM 1458 C CA . LEU A 1 182 ? 28.038 3.191 -39.278 1.00 94.88 182 LEU A CA 1
ATOM 1459 C C . LEU A 1 182 ? 27.447 4.396 -38.540 1.00 94.88 182 LEU A C 1
ATOM 1461 O O . LEU A 1 182 ? 26.815 4.224 -37.498 1.00 94.88 182 LEU A O 1
ATOM 1465 N N . GLU A 1 183 ? 27.641 5.609 -39.052 1.00 96.94 183 GLU A N 1
ATOM 1466 C CA . GLU A 1 183 ? 27.058 6.819 -38.473 1.00 96.94 183 GLU A CA 1
ATOM 1467 C C . GLU A 1 183 ? 25.530 6.849 -38.625 1.00 96.94 183 GLU A C 1
ATOM 1469 O O . GLU A 1 183 ? 24.822 7.097 -37.647 1.00 96.94 183 GLU A O 1
ATOM 1474 N N . GLN A 1 184 ? 25.006 6.482 -39.798 1.00 97.06 184 GLN A N 1
ATOM 1475 C CA . GLN A 1 184 ? 23.565 6.328 -40.024 1.00 97.06 184 GLN A CA 1
ATOM 1476 C C . GLN A 1 184 ? 22.957 5.248 -39.123 1.00 97.06 184 GLN A C 1
ATOM 1478 O O . GLN A 1 184 ? 21.917 5.471 -38.501 1.00 97.06 184 GLN A O 1
ATOM 1483 N N . LEU A 1 185 ? 23.622 4.097 -38.992 1.00 97.06 185 LEU A N 1
ATOM 1484 C CA . LEU A 1 185 ? 23.180 3.019 -38.111 1.00 97.06 185 LEU A CA 1
ATOM 1485 C C . LEU A 1 185 ? 23.160 3.467 -36.645 1.00 97.06 185 LEU A C 1
ATOM 1487 O O . LEU A 1 185 ? 22.185 3.206 -35.942 1.00 97.06 185 LEU A O 1
ATOM 1491 N N . LYS A 1 186 ? 24.190 4.192 -36.191 1.00 96.31 186 LYS A N 1
ATOM 1492 C CA . LYS A 1 186 ? 24.225 4.780 -34.844 1.00 96.31 186 LYS A CA 1
ATOM 1493 C C . LYS A 1 186 ? 23.079 5.767 -34.634 1.00 96.31 186 LYS A C 1
ATOM 1495 O O . LYS A 1 186 ? 22.451 5.718 -33.581 1.00 96.31 186 LYS A O 1
ATOM 1500 N N . SER A 1 187 ? 22.781 6.619 -35.616 1.00 97.31 187 SER A N 1
ATOM 1501 C CA . SER A 1 187 ? 21.654 7.558 -35.540 1.00 97.31 187 SER A CA 1
ATOM 1502 C C . SER A 1 187 ? 20.316 6.825 -35.425 1.00 97.31 187 SER A C 1
ATOM 1504 O O . SER A 1 187 ? 19.540 7.098 -34.513 1.00 97.31 187 SER A O 1
ATOM 1506 N N . MET A 1 188 ? 20.073 5.824 -36.277 1.00 96.25 188 MET A N 1
ATOM 1507 C CA . MET A 1 188 ? 18.854 5.010 -36.218 1.00 96.25 188 MET A CA 1
ATOM 1508 C C . MET A 1 188 ? 18.710 4.255 -34.894 1.00 96.25 188 MET A C 1
ATOM 1510 O O . MET A 1 188 ? 17.598 4.103 -34.392 1.00 96.25 188 MET A O 1
ATOM 1514 N N . MET A 1 189 ? 19.816 3.762 -34.330 1.00 95.75 189 MET A N 1
ATOM 1515 C CA . MET A 1 189 ? 19.804 3.095 -33.028 1.00 95.75 189 MET A CA 1
ATOM 1516 C C . MET A 1 189 ? 19.434 4.068 -31.909 1.00 95.75 189 MET A C 1
ATOM 1518 O O . MET A 1 189 ? 18.546 3.746 -31.127 1.00 95.75 189 MET A O 1
ATOM 1522 N N . ARG A 1 190 ? 20.013 5.278 -31.892 1.00 97.31 190 ARG A N 1
ATOM 1523 C CA . ARG A 1 190 ? 19.653 6.319 -30.914 1.00 97.31 190 ARG A CA 1
ATOM 1524 C C . ARG A 1 190 ? 18.180 6.704 -31.009 1.00 97.31 190 ARG A C 1
ATOM 1526 O O . ARG A 1 190 ? 17.487 6.720 -30.001 1.00 97.31 190 ARG A O 1
ATOM 1533 N N . GLU A 1 191 ? 17.663 6.931 -32.215 1.00 97.81 191 GLU A N 1
ATOM 1534 C CA . GLU A 1 191 ? 16.243 7.254 -32.396 1.00 97.81 191 GLU A CA 1
ATOM 1535 C C . GLU A 1 191 ? 15.317 6.123 -31.928 1.00 97.81 191 GLU A C 1
ATOM 1537 O O . GLU A 1 191 ? 14.248 6.379 -31.366 1.00 97.81 191 GLU A O 1
ATOM 1542 N N . LYS A 1 192 ? 15.701 4.863 -32.165 1.00 97.06 192 LYS A N 1
ATOM 1543 C CA . LYS A 1 192 ? 14.954 3.697 -31.676 1.00 97.06 192 LYS A CA 1
ATOM 1544 C C . LYS A 1 192 ? 15.005 3.596 -30.154 1.00 97.06 192 LYS A C 1
ATOM 1546 O O . LYS A 1 192 ? 13.972 3.317 -29.554 1.00 97.06 192 LYS A O 1
ATOM 1551 N N . GLU A 1 193 ? 16.158 3.846 -29.541 1.00 96.62 193 GLU A N 1
ATOM 1552 C CA . GLU A 1 193 ? 16.319 3.877 -28.084 1.00 96.62 193 GLU A CA 1
ATOM 1553 C C . GLU A 1 193 ? 15.463 4.982 -27.457 1.00 96.62 193 GLU A C 1
ATOM 1555 O O . GLU A 1 193 ? 14.684 4.707 -26.547 1.00 96.62 193 GLU A O 1
ATOM 1560 N N . GLU A 1 194 ? 15.486 6.198 -28.003 1.00 97.94 194 GLU A N 1
ATOM 1561 C CA . GLU A 1 194 ? 14.656 7.307 -27.520 1.00 97.94 194 GLU A CA 1
ATOM 1562 C C . GLU A 1 194 ? 13.152 7.043 -27.681 1.00 97.94 194 GLU A C 1
ATOM 1564 O O . GLU A 1 194 ? 12.344 7.429 -26.830 1.00 97.94 194 GLU A O 1
ATOM 1569 N N . LYS A 1 195 ? 12.731 6.413 -28.786 1.00 97.94 195 LYS A N 1
ATOM 1570 C CA . LYS A 1 195 ? 11.331 5.990 -28.972 1.00 97.94 195 LYS A CA 1
ATOM 1571 C C . LYS A 1 195 ? 10.949 4.925 -27.948 1.00 97.94 195 LYS A C 1
ATOM 1573 O O . LYS A 1 195 ? 9.908 5.041 -27.306 1.00 97.94 195 LYS A O 1
ATOM 1578 N N . TRP A 1 196 ? 11.820 3.943 -27.742 1.00 97.25 196 TRP A N 1
ATOM 1579 C CA . TRP A 1 196 ? 11.616 2.878 -26.769 1.00 97.25 196 TRP A CA 1
ATOM 1580 C C . TRP A 1 196 ? 11.516 3.407 -25.334 1.00 97.25 196 TRP A C 1
ATOM 1582 O O . TRP A 1 196 ? 10.642 2.988 -24.575 1.00 97.25 196 TRP A O 1
ATOM 1592 N N . GLU A 1 197 ? 12.369 4.355 -24.945 1.00 97.31 197 GLU A N 1
ATOM 1593 C CA . GLU A 1 197 ? 12.315 4.969 -23.618 1.00 97.31 197 GLU A CA 1
ATOM 1594 C C . GLU A 1 197 ? 11.026 5.759 -23.392 1.00 97.31 197 GLU A C 1
ATOM 1596 O O . GLU A 1 197 ? 10.423 5.644 -22.318 1.00 97.31 197 GLU A O 1
ATOM 1601 N N . ARG A 1 198 ? 10.559 6.492 -24.410 1.00 98.06 198 ARG A N 1
ATOM 1602 C CA . ARG A 1 198 ? 9.269 7.195 -24.371 1.00 98.06 198 ARG A CA 1
ATOM 1603 C C . ARG A 1 198 ? 8.104 6.227 -24.194 1.00 98.06 198 ARG A C 1
ATOM 1605 O O . ARG A 1 198 ? 7.331 6.377 -23.250 1.00 98.06 198 ARG A O 1
ATOM 1612 N N . GLU A 1 199 ? 8.022 5.187 -25.018 1.00 97.69 199 GLU A N 1
ATOM 1613 C CA . GLU A 1 199 ? 6.971 4.166 -24.910 1.00 97.69 199 GLU A CA 1
ATOM 1614 C C . GLU A 1 199 ? 7.005 3.453 -23.551 1.00 97.69 199 GLU A C 1
ATOM 1616 O O . GLU A 1 199 ? 5.972 3.254 -22.907 1.00 97.69 199 GLU A O 1
ATOM 1621 N N . LYS A 1 200 ? 8.202 3.122 -23.057 1.00 97.62 200 LYS A N 1
ATOM 1622 C CA . LYS A 1 200 ? 8.394 2.514 -21.736 1.00 97.62 200 LYS A CA 1
ATOM 1623 C C . LYS A 1 200 ? 7.912 3.435 -20.615 1.00 97.62 200 LYS A C 1
ATOM 1625 O O . LYS A 1 200 ? 7.325 2.948 -19.645 1.00 97.62 200 LYS A O 1
ATOM 1630 N N . MET A 1 201 ? 8.160 4.740 -20.715 1.00 98.06 201 MET A N 1
ATOM 1631 C CA . MET A 1 201 ? 7.682 5.725 -19.745 1.00 98.06 201 MET A CA 1
ATOM 1632 C C . MET A 1 201 ? 6.151 5.829 -19.771 1.00 98.06 201 MET A C 1
ATOM 1634 O O . MET A 1 201 ? 5.519 5.728 -18.717 1.00 98.06 201 MET A O 1
ATOM 1638 N N . GLU A 1 202 ? 5.548 5.924 -20.956 1.00 98.38 202 GLU A N 1
ATOM 1639 C CA . GLU A 1 202 ? 4.091 5.974 -21.115 1.00 98.38 202 GLU A CA 1
ATOM 1640 C C . GLU A 1 202 ? 3.398 4.712 -20.588 1.00 98.38 202 GLU A C 1
ATOM 1642 O O . GLU A 1 202 ? 2.373 4.793 -19.905 1.00 98.38 202 GLU A O 1
ATOM 1647 N N . LEU A 1 203 ? 3.947 3.529 -20.877 1.00 98.31 203 LEU A N 1
ATOM 1648 C CA . LEU A 1 203 ? 3.406 2.261 -20.389 1.00 98.31 203 LEU A CA 1
ATOM 1649 C C . LEU A 1 203 ? 3.477 2.168 -18.864 1.00 98.31 203 LEU A C 1
ATOM 1651 O O . LEU A 1 203 ? 2.502 1.757 -18.233 1.00 98.31 203 LEU A O 1
ATOM 1655 N N . LYS A 1 204 ? 4.588 2.602 -18.255 1.00 98.00 204 LYS A N 1
ATOM 1656 C CA . LYS A 1 204 ? 4.712 2.678 -16.792 1.00 98.00 204 LYS A CA 1
ATOM 1657 C C . LYS A 1 204 ? 3.667 3.611 -16.181 1.00 98.00 204 LYS A C 1
ATOM 1659 O O . LYS A 1 204 ? 3.071 3.272 -15.160 1.00 98.00 204 LYS A O 1
ATOM 1664 N N . GLU A 1 205 ? 3.411 4.762 -16.799 1.00 98.50 205 GLU A N 1
ATOM 1665 C CA . GLU A 1 205 ? 2.397 5.701 -16.316 1.00 98.50 205 GLU A CA 1
ATOM 1666 C C . GLU A 1 205 ? 0.978 5.122 -16.438 1.00 98.50 205 GLU A C 1
ATOM 1668 O O . GLU A 1 205 ? 0.191 5.190 -15.489 1.00 98.50 205 GLU A O 1
ATOM 1673 N N . LYS A 1 206 ? 0.654 4.492 -17.575 1.00 98.12 206 LYS A N 1
ATOM 1674 C CA . LYS A 1 206 ? -0.629 3.801 -17.787 1.00 98.12 206 LYS A CA 1
ATOM 1675 C C . LYS A 1 206 ? -0.829 2.679 -16.765 1.00 98.12 206 LYS A C 1
ATOM 1677 O O . LYS A 1 206 ? -1.907 2.584 -16.178 1.00 98.12 206 LYS A O 1
ATOM 1682 N N . MET A 1 207 ? 0.208 1.885 -16.498 1.00 97.94 207 MET A N 1
ATOM 1683 C CA . MET A 1 207 ? 0.176 0.820 -15.494 1.00 97.94 207 MET A CA 1
ATOM 1684 C C . MET A 1 207 ? -0.101 1.379 -14.095 1.00 97.94 207 MET A C 1
ATOM 1686 O O . MET A 1 207 ? -1.013 0.907 -13.420 1.00 97.94 207 MET A O 1
ATOM 1690 N N . LYS A 1 208 ? 0.588 2.456 -13.698 1.00 98.25 208 LYS A N 1
ATOM 1691 C CA . LYS A 1 208 ? 0.350 3.130 -12.414 1.00 98.25 208 LYS A CA 1
ATOM 1692 C C . LYS A 1 208 ? -1.090 3.645 -12.283 1.00 98.25 208 LYS A C 1
ATOM 1694 O O . LYS A 1 208 ? -1.729 3.427 -11.255 1.00 98.25 208 LYS A O 1
ATOM 1699 N N . LYS A 1 209 ? -1.637 4.277 -13.329 1.00 98.31 209 LYS A N 1
ATOM 1700 C CA . LYS A 1 209 ? -3.035 4.753 -13.346 1.00 98.31 209 LYS A CA 1
ATOM 1701 C C . LYS A 1 209 ? -4.037 3.605 -13.210 1.00 98.31 209 LYS A C 1
ATOM 1703 O O . LYS A 1 209 ? -5.055 3.755 -12.535 1.00 98.31 209 LYS A O 1
ATOM 1708 N N . LEU A 1 210 ? -3.776 2.463 -13.847 1.00 97.94 210 LEU A N 1
ATOM 1709 C CA . LEU A 1 210 ? -4.624 1.276 -13.720 1.00 97.94 210 LEU A CA 1
ATOM 1710 C C . LEU A 1 210 ? -4.569 0.693 -12.305 1.00 97.94 210 LEU A C 1
ATOM 1712 O O . LEU A 1 210 ? -5.619 0.404 -11.736 1.00 97.94 210 LEU A O 1
ATOM 1716 N N . GLU A 1 211 ? -3.384 0.591 -11.703 1.00 96.88 211 GLU A N 1
ATOM 1717 C CA . GLU A 1 211 ? -3.233 0.144 -10.314 1.00 96.88 211 GLU A CA 1
ATOM 1718 C C . GLU A 1 211 ? -3.988 1.048 -9.327 1.00 96.88 211 GLU A C 1
ATOM 1720 O O . GLU A 1 211 ? -4.644 0.557 -8.405 1.00 96.88 211 GLU A O 1
ATOM 1725 N N . GLU A 1 212 ? -3.939 2.368 -9.526 1.00 97.00 212 GLU A N 1
ATOM 1726 C CA . GLU A 1 212 ? -4.684 3.333 -8.710 1.00 97.00 212 GLU A CA 1
ATOM 1727 C C . GLU A 1 212 ? -6.200 3.166 -8.862 1.00 97.00 212 GLU A C 1
ATOM 1729 O O . GLU A 1 212 ? -6.909 3.132 -7.853 1.00 97.00 212 GLU A O 1
ATOM 1734 N N . LYS A 1 213 ? -6.696 2.971 -10.092 1.00 97.75 213 LYS A N 1
ATOM 1735 C CA . LYS A 1 213 ? -8.120 2.706 -10.357 1.00 97.75 213 LYS A CA 1
ATOM 1736 C C . LYS A 1 213 ? -8.596 1.405 -9.716 1.00 97.75 213 LYS A C 1
ATOM 1738 O O . LYS A 1 213 ? -9.638 1.405 -9.064 1.00 97.75 213 LYS A O 1
ATOM 1743 N N . VAL A 1 214 ? -7.830 0.319 -9.848 1.00 96.69 214 VAL A N 1
ATOM 1744 C CA . VAL A 1 214 ? -8.146 -0.973 -9.214 1.00 96.69 214 VAL A CA 1
ATOM 1745 C C . VAL A 1 214 ? -8.193 -0.813 -7.696 1.00 96.69 214 VAL A C 1
ATOM 1747 O O . VAL A 1 214 ? -9.162 -1.213 -7.056 1.00 96.69 214 VAL A O 1
ATOM 1750 N N . LYS A 1 215 ? -7.198 -0.140 -7.110 1.00 95.12 215 LYS A N 1
ATOM 1751 C CA . LYS A 1 215 ? -7.157 0.135 -5.669 1.00 95.12 215 LYS A CA 1
ATOM 1752 C C . LYS A 1 215 ? -8.352 0.971 -5.205 1.00 95.12 215 LYS A C 1
ATOM 1754 O O . LYS A 1 215 ? -8.878 0.739 -4.117 1.00 95.12 215 LYS A O 1
ATOM 1759 N N . GLU A 1 216 ? -8.775 1.962 -5.983 1.00 96.06 216 GLU A N 1
ATOM 1760 C CA . GLU A 1 216 ? -9.943 2.776 -5.650 1.00 96.06 216 GLU A CA 1
ATOM 1761 C C . GLU A 1 216 ? -11.243 1.966 -5.735 1.00 96.06 216 GLU A C 1
ATOM 1763 O O . GLU A 1 216 ? -12.082 2.058 -4.838 1.00 96.06 216 GLU A O 1
ATOM 1768 N N . GLN A 1 217 ? -11.393 1.131 -6.763 1.00 95.62 217 GLN A N 1
ATOM 1769 C CA . GLN A 1 217 ? -12.532 0.224 -6.896 1.00 95.62 217 GLN A CA 1
ATOM 1770 C C . GLN A 1 217 ? -12.600 -0.767 -5.730 1.00 95.62 217 GLN A C 1
ATOM 1772 O O . GLN A 1 217 ? -13.649 -0.875 -5.095 1.00 95.62 217 GLN A O 1
ATOM 1777 N N . GLU A 1 218 ? -11.482 -1.400 -5.361 1.00 95.06 218 GLU A N 1
ATOM 1778 C CA . GLU A 1 218 ? -11.412 -2.274 -4.184 1.00 95.06 218 GLU A CA 1
ATOM 1779 C C . GLU A 1 218 ? -11.855 -1.545 -2.910 1.00 95.06 218 GLU A C 1
ATOM 1781 O O . GLU A 1 218 ? -12.635 -2.078 -2.119 1.00 95.06 218 GLU A O 1
ATOM 1786 N N . LYS A 1 219 ? -11.401 -0.300 -2.715 1.00 94.25 219 LYS A N 1
ATOM 1787 C CA . LYS A 1 219 ? -11.820 0.522 -1.574 1.00 94.25 219 LYS A CA 1
ATOM 1788 C C . LYS A 1 219 ? -13.310 0.823 -1.597 1.00 94.25 219 LYS A C 1
ATOM 1790 O O . LYS A 1 219 ? -13.932 0.791 -0.541 1.00 94.25 219 LYS A O 1
ATOM 1795 N N . ARG A 1 220 ? -13.890 1.123 -2.763 1.00 93.62 220 ARG A N 1
ATOM 1796 C CA . ARG A 1 220 ? -15.327 1.411 -2.906 1.00 93.62 220 ARG A CA 1
ATOM 1797 C C . ARG A 1 220 ? -16.182 0.191 -2.567 1.00 93.62 220 ARG A C 1
ATOM 1799 O O . ARG A 1 220 ? -17.173 0.355 -1.858 1.00 93.62 220 ARG A O 1
ATOM 1806 N N . VAL A 1 221 ? -15.774 -1.002 -3.000 1.00 92.75 221 VAL A N 1
ATOM 1807 C CA . VAL A 1 221 ? -16.457 -2.266 -2.674 1.00 92.75 221 VAL A CA 1
ATOM 1808 C C . VAL A 1 221 ? -16.366 -2.542 -1.171 1.00 92.75 221 VAL A C 1
ATOM 1810 O O . VAL A 1 221 ? -17.385 -2.596 -0.484 1.00 92.75 221 VAL A O 1
ATOM 1813 N N . ARG A 1 222 ? -15.149 -2.563 -0.613 1.00 94.88 222 ARG A N 1
ATOM 1814 C CA . ARG A 1 222 ? -14.911 -2.840 0.817 1.00 94.88 222 ARG A CA 1
ATOM 1815 C C . ARG A 1 222 ? -15.465 -1.778 1.757 1.00 94.88 222 ARG A C 1
ATOM 1817 O O . ARG A 1 222 ? -15.667 -2.036 2.945 1.00 94.88 222 ARG A O 1
ATOM 1824 N N . LYS A 1 223 ? -15.745 -0.574 1.246 1.00 95.00 223 LYS A N 1
ATOM 1825 C CA . LYS A 1 223 ? -16.317 0.525 2.023 1.00 95.00 223 LYS A CA 1
ATOM 1826 C C . LYS A 1 223 ? -17.540 0.032 2.790 1.00 95.00 223 LYS A C 1
ATOM 1828 O O . LYS A 1 223 ? -17.611 0.254 3.982 1.00 95.00 223 LYS A O 1
ATOM 1833 N N . ARG A 1 224 ? -18.462 -0.728 2.207 1.00 95.81 224 ARG A N 1
ATOM 1834 C CA . ARG A 1 224 ? -19.672 -1.159 2.939 1.00 95.81 224 ARG A CA 1
ATOM 1835 C C . ARG A 1 224 ? -19.533 -2.484 3.694 1.00 95.81 224 ARG A C 1
ATOM 1837 O O . ARG A 1 224 ? -20.470 -2.858 4.389 1.00 95.81 224 ARG A O 1
ATOM 1844 N N . ASN A 1 225 ? -18.368 -3.121 3.639 1.00 96.31 225 ASN A N 1
ATOM 1845 C CA . ASN A 1 225 ? -18.137 -4.440 4.222 1.00 96.31 225 ASN A CA 1
ATOM 1846 C C . ASN A 1 225 ? -17.681 -4.337 5.680 1.00 96.31 225 ASN A C 1
ATOM 1848 O O . ASN A 1 225 ? -16.963 -3.403 6.060 1.00 96.31 225 ASN A O 1
ATOM 1852 N N . ILE A 1 226 ? -18.067 -5.314 6.494 1.00 96.81 226 ILE A N 1
ATOM 1853 C CA . ILE A 1 226 ? -17.604 -5.454 7.879 1.00 96.81 226 ILE A CA 1
ATOM 1854 C C . ILE A 1 226 ? -17.154 -6.887 8.132 1.00 96.81 226 ILE A C 1
ATOM 1856 O O . ILE A 1 226 ? -17.682 -7.835 7.557 1.00 96.81 226 ILE A O 1
ATOM 1860 N N . VAL A 1 227 ? -16.177 -7.045 9.017 1.00 95.88 227 VAL A N 1
ATOM 1861 C CA . VAL A 1 227 ? -15.674 -8.353 9.437 1.00 95.88 227 VAL A CA 1
ATOM 1862 C C . VAL A 1 227 ? -16.140 -8.609 10.857 1.00 95.88 227 VAL A C 1
ATOM 1864 O O . VAL A 1 227 ? -15.801 -7.853 11.768 1.00 95.88 227 VAL A O 1
ATOM 1867 N N . VAL A 1 228 ? -16.889 -9.689 11.052 1.00 95.31 228 VAL A N 1
ATOM 1868 C CA . VAL A 1 228 ? -17.354 -10.132 12.363 1.00 95.31 228 VAL A CA 1
ATOM 1869 C C . VAL A 1 228 ? -16.586 -11.391 12.759 1.00 95.31 228 VAL A C 1
ATOM 1871 O O . VAL A 1 228 ? -16.508 -12.370 12.023 1.00 95.31 228 VAL A O 1
ATOM 1874 N N . THR A 1 229 ? -15.948 -11.358 13.924 1.00 94.62 229 THR A N 1
ATOM 1875 C CA . THR A 1 229 ? -15.135 -12.461 14.453 1.00 94.62 229 THR A CA 1
ATOM 1876 C C . THR A 1 229 ? -15.679 -12.906 15.803 1.00 94.62 229 THR A C 1
ATOM 1878 O O . THR A 1 229 ? -16.065 -12.062 16.609 1.00 94.62 229 THR A O 1
ATOM 1881 N N . GLY A 1 230 ? -15.645 -14.213 16.079 1.00 91.12 230 GLY A N 1
ATOM 1882 C CA . GLY A 1 230 ? -16.010 -14.766 17.391 1.00 91.12 230 GLY A CA 1
ATOM 1883 C C . GLY A 1 230 ? -17.487 -15.128 17.548 1.00 91.12 230 GLY A C 1
ATOM 1884 O O . GLY A 1 230 ? -17.936 -15.336 18.671 1.00 91.12 230 GLY A O 1
ATOM 1885 N N . LEU A 1 231 ? -18.228 -15.195 16.443 1.00 90.56 231 LEU A N 1
ATOM 1886 C CA . LEU A 1 231 ? -19.565 -15.779 16.398 1.00 90.56 231 LEU A CA 1
ATOM 1887 C C . LEU A 1 231 ? -19.464 -17.287 16.152 1.00 90.56 231 LEU A C 1
ATOM 1889 O O . LEU A 1 231 ? -18.625 -17.729 15.363 1.00 90.56 231 LEU A O 1
ATOM 1893 N N . TYR A 1 232 ? -20.313 -18.056 16.830 1.00 85.88 232 TYR A N 1
ATOM 1894 C CA . TYR A 1 232 ? -20.420 -19.495 16.605 1.00 85.88 232 TYR A CA 1
ATOM 1895 C C . TYR A 1 232 ? -21.137 -19.771 15.282 1.00 85.88 232 TYR A C 1
ATOM 1897 O O . TYR A 1 232 ? -21.969 -18.978 14.842 1.00 85.88 232 TYR A O 1
ATOM 1905 N N . GLU A 1 233 ? -20.806 -20.893 14.644 1.00 80.94 233 GLU A N 1
ATOM 1906 C CA . GLU A 1 233 ? -21.320 -21.224 13.310 1.00 80.94 233 GLU A CA 1
ATOM 1907 C C . GLU A 1 233 ? -22.850 -21.319 13.304 1.00 80.94 233 GLU A C 1
ATOM 1909 O O . GLU A 1 233 ? -23.492 -20.716 12.452 1.00 80.94 233 GLU A O 1
ATOM 1914 N N . GLU A 1 234 ? -23.429 -21.943 14.331 1.00 82.56 234 GLU A N 1
ATOM 1915 C CA . GLU A 1 234 ? -24.876 -22.146 14.494 1.00 82.56 234 GLU A CA 1
ATOM 1916 C C . GLU A 1 234 ? -25.676 -20.829 14.569 1.00 82.56 234 GLU A C 1
ATOM 1918 O O . GLU A 1 234 ? -26.823 -20.738 14.103 1.00 82.56 234 GLU A O 1
ATOM 1923 N N . GLU A 1 235 ? -25.065 -19.783 15.139 1.00 79.44 235 GLU A N 1
ATOM 1924 C CA . GLU A 1 235 ? -25.709 -18.487 15.375 1.00 79.44 235 GLU A CA 1
ATOM 1925 C C . GLU A 1 235 ? -25.852 -17.667 14.087 1.00 79.44 235 GLU A C 1
ATOM 1927 O O . GLU A 1 235 ? -26.715 -16.792 14.017 1.00 79.44 235 GLU A O 1
ATOM 1932 N N . CYS A 1 236 ? -25.032 -17.925 13.064 1.00 80.75 236 CYS A N 1
ATOM 1933 C CA . CYS A 1 236 ? -24.927 -17.076 11.873 1.00 80.75 236 CYS A CA 1
ATOM 1934 C C . CYS A 1 236 ? -24.748 -17.876 10.579 1.00 80.75 236 CYS A C 1
ATOM 1936 O O . CYS A 1 236 ? -23.999 -17.475 9.698 1.00 80.75 236 CYS A O 1
ATOM 1938 N N . GLU A 1 237 ? -25.470 -18.987 10.444 1.00 85.00 237 GLU A N 1
ATOM 1939 C CA . GLU A 1 237 ? -25.509 -19.762 9.192 1.00 85.00 237 GLU A CA 1
ATOM 1940 C C . GLU A 1 237 ? -26.181 -19.016 8.034 1.00 85.00 237 GLU A C 1
ATOM 1942 O O . GLU A 1 237 ? -25.830 -19.257 6.887 1.00 85.00 237 GLU A O 1
ATOM 1947 N N . ASN A 1 238 ? -27.105 -18.088 8.331 1.00 91.31 238 ASN A N 1
ATOM 1948 C CA . ASN A 1 238 ? -27.890 -17.349 7.334 1.00 91.31 238 ASN A CA 1
ATOM 1949 C C . ASN A 1 238 ? -27.858 -15.835 7.596 1.00 91.31 238 ASN A C 1
ATOM 1951 O O . ASN A 1 238 ? -27.827 -15.412 8.759 1.00 91.31 238 ASN A O 1
ATOM 1955 N N . GLU A 1 239 ? -28.024 -15.019 6.547 1.00 93.50 239 GLU A N 1
ATOM 1956 C CA . GLU A 1 239 ? -28.026 -13.550 6.643 1.00 93.50 239 GLU A CA 1
ATOM 1957 C C . GLU A 1 239 ? -29.100 -13.065 7.623 1.00 93.50 239 GLU A C 1
ATOM 1959 O O . GLU A 1 239 ? -28.832 -12.265 8.515 1.00 93.50 239 GLU A O 1
ATOM 1964 N N . LYS A 1 240 ? -30.308 -13.639 7.555 1.00 94.88 240 LYS A N 1
ATOM 1965 C CA . LYS A 1 240 ? -31.430 -13.280 8.442 1.00 94.88 240 LYS A CA 1
ATOM 1966 C C . LYS A 1 240 ? -31.136 -13.527 9.925 1.00 94.88 240 LYS A C 1
ATOM 1968 O O . LYS A 1 240 ? -31.653 -12.804 10.778 1.00 94.88 240 LYS A O 1
ATOM 1973 N N . LYS A 1 241 ? -30.358 -14.567 10.262 1.00 94.38 241 LYS A N 1
ATOM 1974 C CA . LYS A 1 241 ? -29.961 -14.834 11.659 1.00 94.38 241 LYS A CA 1
ATOM 1975 C C . LYS A 1 241 ? -29.005 -13.739 12.137 1.00 94.38 241 LYS A C 1
ATOM 1977 O O . LYS A 1 241 ? -29.198 -13.196 13.223 1.00 94.38 241 LYS A O 1
ATOM 1982 N N . LEU A 1 242 ? -28.051 -13.357 11.288 1.00 94.00 242 LEU A N 1
ATOM 1983 C CA . LEU A 1 242 ? -27.115 -12.271 11.557 1.00 94.00 242 LEU A CA 1
ATOM 1984 C C . LEU A 1 242 ? -27.823 -10.912 11.686 1.00 94.00 242 LEU A C 1
ATOM 1986 O O . LEU A 1 242 ? -27.507 -10.149 12.595 1.00 94.00 242 LEU A O 1
ATOM 1990 N N . GLU A 1 243 ? -28.811 -10.612 10.841 1.00 95.81 243 GLU A N 1
ATOM 1991 C CA . GLU A 1 243 ? -29.621 -9.389 10.946 1.00 95.81 243 GLU A CA 1
ATOM 1992 C C . GLU A 1 243 ? -30.387 -9.326 12.273 1.00 95.81 243 GLU A C 1
ATOM 1994 O O . GLU A 1 243 ? -30.363 -8.302 12.962 1.00 95.81 243 GLU A O 1
ATOM 1999 N N . LYS A 1 244 ? -31.026 -10.435 12.676 1.00 96.62 244 LYS A N 1
ATOM 2000 C CA . LYS A 1 244 ? -31.696 -10.549 13.983 1.00 96.62 244 LYS A CA 1
ATOM 2001 C C . LYS A 1 244 ? -30.709 -10.363 15.132 1.00 96.62 244 LYS A C 1
ATOM 2003 O O . LYS A 1 244 ? -31.019 -9.652 16.085 1.00 96.62 244 LYS A O 1
ATOM 2008 N N . TRP A 1 245 ? -29.522 -10.958 15.022 1.00 94.75 245 TRP A N 1
ATOM 2009 C CA . TRP A 1 245 ? -28.448 -10.794 15.995 1.00 94.75 245 TRP A CA 1
ATOM 2010 C C . TRP A 1 245 ? -27.992 -9.332 16.086 1.00 94.75 245 TRP A C 1
ATOM 2012 O O . TRP A 1 245 ? -27.948 -8.784 17.182 1.00 94.75 245 TRP A O 1
ATOM 2022 N N . MET A 1 246 ? -27.755 -8.647 14.961 1.00 95.56 246 MET A N 1
ATOM 2023 C CA . MET A 1 246 ? -27.398 -7.220 14.951 1.00 95.56 246 MET A CA 1
ATOM 2024 C C . MET A 1 246 ? -28.501 -6.347 15.556 1.00 95.56 246 MET A C 1
ATOM 2026 O O . MET A 1 246 ? -28.203 -5.413 16.304 1.00 95.56 246 MET A O 1
ATOM 2030 N N . LYS A 1 247 ? -29.772 -6.665 15.288 1.00 96.94 247 LYS A N 1
ATOM 2031 C CA . LYS A 1 247 ? -30.914 -5.956 15.874 1.00 96.94 247 LYS A CA 1
ATOM 2032 C C . LYS A 1 247 ? -30.989 -6.155 17.391 1.00 96.94 247 LYS A C 1
ATOM 2034 O O . LYS A 1 247 ? -31.217 -5.182 18.097 1.00 96.94 247 LYS A O 1
ATOM 2039 N N . ALA A 1 248 ? -30.753 -7.367 17.892 1.00 95.31 248 ALA A N 1
ATOM 2040 C CA . ALA A 1 248 ? -30.780 -7.672 19.325 1.00 95.31 248 ALA A CA 1
ATOM 2041 C C . ALA A 1 248 ? -29.559 -7.126 20.087 1.00 95.31 248 ALA A C 1
ATOM 2043 O O . ALA A 1 248 ? -29.678 -6.655 21.214 1.00 95.31 248 ALA A O 1
ATOM 2044 N N . GLU A 1 249 ? -28.373 -7.193 19.483 1.00 94.81 249 GLU A N 1
ATOM 2045 C CA . GLU A 1 249 ? -27.111 -6.876 20.155 1.00 94.81 249 GLU A CA 1
ATOM 2046 C C . GLU A 1 249 ? -26.701 -5.409 20.029 1.00 94.81 249 GLU A C 1
ATOM 2048 O O . GLU A 1 249 ? -26.131 -4.842 20.963 1.00 94.81 249 GLU A O 1
ATOM 2053 N N . LEU A 1 250 ? -26.964 -4.792 18.875 1.00 95.56 250 LEU A N 1
ATOM 2054 C CA . LEU A 1 250 ? -26.557 -3.417 18.581 1.00 95.56 250 LEU A CA 1
ATOM 2055 C C . LEU A 1 250 ? -27.730 -2.438 18.532 1.00 95.56 250 LEU A C 1
ATOM 2057 O O . LEU A 1 250 ? -27.469 -1.234 18.476 1.00 95.56 250 LEU A O 1
ATOM 2061 N N . GLU A 1 251 ? -28.976 -2.932 18.554 1.00 96.56 251 GLU A N 1
ATOM 2062 C CA . GLU A 1 251 ? -30.212 -2.147 18.383 1.00 96.56 251 GLU A CA 1
ATOM 2063 C C . GLU A 1 251 ? -30.261 -1.420 17.029 1.00 96.56 251 GLU A C 1
ATOM 2065 O O . GLU A 1 251 ? -30.807 -0.325 16.896 1.00 96.56 251 GLU A O 1
ATOM 2070 N N . ILE A 1 252 ? -29.654 -2.014 15.994 1.00 96.81 252 ILE A N 1
ATOM 2071 C CA . ILE A 1 252 ? -29.636 -1.452 14.642 1.00 96.81 252 ILE A CA 1
ATOM 2072 C C . ILE A 1 252 ? -30.271 -2.455 13.691 1.00 96.81 252 ILE A C 1
ATOM 2074 O O . ILE A 1 252 ? -29.781 -3.565 13.513 1.00 96.81 252 ILE A O 1
ATOM 2078 N N . GLU A 1 253 ? -31.336 -2.026 13.023 1.00 96.81 253 GLU A N 1
ATOM 2079 C CA . GLU A 1 253 ? -31.898 -2.760 11.897 1.00 96.81 253 GLU A CA 1
ATOM 2080 C C . GLU A 1 253 ? -31.020 -2.551 10.661 1.00 96.81 253 GLU A C 1
ATOM 2082 O O . GLU A 1 253 ? -30.845 -1.421 10.180 1.00 96.81 253 GLU A O 1
ATOM 2087 N N . VAL A 1 254 ? -30.424 -3.642 10.192 1.00 96.25 254 VAL A N 1
ATOM 2088 C CA . VAL A 1 254 ? -29.488 -3.689 9.072 1.00 96.25 254 VAL A CA 1
ATOM 2089 C C . VAL A 1 254 ? -29.985 -4.747 8.101 1.00 96.25 254 VAL A C 1
ATOM 2091 O O . VAL A 1 254 ? -30.387 -5.818 8.542 1.00 96.25 254 VAL A O 1
ATOM 2094 N N . ARG A 1 255 ? -29.937 -4.441 6.803 1.00 96.56 255 ARG A N 1
ATOM 2095 C CA . ARG A 1 255 ? -30.107 -5.426 5.736 1.00 96.56 255 ARG A CA 1
ATOM 2096 C C . ARG A 1 255 ? -28.739 -5.859 5.225 1.00 96.56 255 ARG A C 1
ATOM 2098 O O . ARG A 1 255 ? -27.923 -5.005 4.856 1.00 96.56 255 ARG A O 1
ATOM 2105 N N . VAL A 1 256 ? -28.494 -7.161 5.251 1.00 96.12 256 VAL A N 1
ATOM 2106 C CA . VAL A 1 256 ? -27.276 -7.808 4.766 1.00 96.12 256 VAL A CA 1
ATOM 2107 C C . VAL A 1 256 ? -27.584 -8.405 3.401 1.00 96.12 256 VAL A C 1
ATOM 2109 O O . VAL A 1 256 ? -28.552 -9.145 3.258 1.00 96.12 256 VAL A O 1
ATOM 2112 N N . LYS A 1 257 ? -26.782 -8.059 2.391 1.00 95.06 257 LYS A N 1
ATOM 2113 C CA . LYS A 1 257 ? -26.960 -8.611 1.046 1.00 95.06 257 LYS A CA 1
ATOM 2114 C C . LYS A 1 257 ? -26.387 -10.013 0.940 1.00 95.06 257 LYS A C 1
ATOM 2116 O O . LYS A 1 257 ? -27.099 -10.929 0.556 1.00 95.06 257 LYS A O 1
ATOM 2121 N N . GLU A 1 258 ? -25.112 -10.151 1.282 1.00 93.38 258 GLU A N 1
ATOM 2122 C CA . GLU A 1 258 ? -24.376 -11.401 1.164 1.00 93.38 258 GLU A CA 1
ATOM 2123 C C . GLU A 1 258 ? -23.440 -11.559 2.362 1.00 93.38 258 GLU A C 1
ATOM 2125 O O . GLU A 1 258 ? -23.014 -10.593 3.005 1.00 93.38 258 GLU A O 1
ATOM 2130 N N . MET A 1 259 ? -23.111 -12.801 2.693 1.00 93.81 259 MET A N 1
ATOM 2131 C CA . MET A 1 259 ? -22.126 -13.096 3.720 1.00 93.81 259 MET A CA 1
ATOM 2132 C C . MET A 1 259 ? -21.287 -14.298 3.317 1.00 93.81 259 MET A C 1
ATOM 2134 O O . MET A 1 259 ? -21.770 -15.245 2.703 1.00 93.81 259 MET A O 1
ATOM 2138 N N . TYR A 1 260 ? -20.020 -14.273 3.707 1.00 92.06 260 TYR A N 1
ATOM 2139 C CA . TYR A 1 260 ? -19.100 -15.361 3.437 1.00 92.06 260 TYR A CA 1
ATOM 2140 C C . TYR A 1 260 ? -18.283 -15.706 4.671 1.00 92.06 260 TYR A C 1
ATOM 2142 O O . TYR A 1 260 ? -17.774 -14.860 5.414 1.00 92.06 260 TYR A O 1
ATOM 2150 N N . LYS A 1 261 ? -18.136 -17.009 4.885 1.00 90.88 261 LYS A N 1
ATOM 2151 C CA . LYS A 1 261 ? -17.307 -17.549 5.951 1.00 90.88 261 LYS A CA 1
ATOM 2152 C C . LYS A 1 261 ? -15.862 -17.620 5.472 1.00 90.88 261 LYS A C 1
ATOM 2154 O O . LYS A 1 261 ? -15.558 -18.204 4.437 1.00 90.88 261 LYS A O 1
ATOM 2159 N N . ILE A 1 262 ? -14.958 -17.055 6.261 1.00 89.44 262 ILE A N 1
ATOM 2160 C CA . ILE A 1 262 ? -13.517 -17.213 6.099 1.00 89.44 262 ILE A CA 1
ATOM 2161 C C . ILE A 1 262 ? -13.007 -18.214 7.135 1.00 89.44 262 ILE A C 1
ATOM 2163 O O . ILE A 1 262 ? -13.438 -18.232 8.291 1.00 89.44 262 ILE A O 1
ATOM 2167 N N . ASN A 1 263 ? -12.026 -19.018 6.723 1.00 84.38 263 ASN A N 1
ATOM 2168 C CA . ASN A 1 263 ? -11.300 -19.935 7.596 1.00 84.38 263 ASN A CA 1
ATOM 2169 C C . ASN A 1 263 ? -10.891 -19.282 8.931 1.00 84.38 263 ASN A C 1
ATOM 2171 O O . ASN A 1 263 ? -10.374 -18.161 8.974 1.00 84.38 263 ASN A O 1
ATOM 2175 N N . GLY A 1 264 ? -11.084 -20.024 10.026 1.00 80.38 264 GLY A N 1
ATOM 2176 C CA . GLY A 1 264 ? -10.745 -19.580 11.381 1.00 80.38 264 GLY A CA 1
ATOM 2177 C C . GLY A 1 264 ? -11.867 -18.839 12.115 1.00 80.38 264 GLY A C 1
ATOM 2178 O O . GLY A 1 264 ? -11.569 -17.954 12.916 1.00 80.38 264 GLY A O 1
ATOM 2179 N N . GLY A 1 265 ? -13.136 -19.165 11.834 1.00 78.19 265 GLY A N 1
ATOM 2180 C CA . GLY A 1 265 ? -14.294 -18.629 12.568 1.00 78.19 265 GLY A CA 1
ATOM 2181 C C . GLY A 1 265 ? -14.546 -17.136 12.336 1.00 78.19 265 GLY A C 1
ATOM 2182 O O . GLY A 1 265 ? -15.098 -16.449 13.197 1.00 78.19 265 GLY A O 1
ATOM 2183 N N . LYS A 1 266 ? -14.085 -16.608 11.196 1.00 85.44 266 LYS A N 1
ATOM 2184 C CA . LYS A 1 266 ? -14.333 -15.225 10.785 1.00 85.44 266 LYS A CA 1
ATOM 2185 C C . LYS A 1 266 ? -15.453 -15.224 9.765 1.00 85.44 266 LYS A C 1
ATOM 2187 O O . LYS A 1 266 ? -15.382 -15.949 8.780 1.00 85.44 266 LYS A O 1
ATOM 2192 N N . MET A 1 267 ? -16.452 -14.387 9.974 1.00 82.31 267 MET A N 1
ATOM 2193 C CA . MET A 1 267 ? -17.492 -14.141 8.986 1.00 82.31 267 MET A CA 1
ATOM 2194 C C . MET A 1 267 ? -17.286 -12.743 8.433 1.00 82.31 267 MET A C 1
ATOM 2196 O O . MET A 1 267 ? -17.162 -11.776 9.187 1.00 82.31 267 MET A O 1
ATOM 2200 N N . ILE A 1 268 ? -17.186 -12.635 7.114 1.00 80.94 268 ILE A N 1
ATOM 2201 C CA . ILE A 1 268 ? -17.256 -11.337 6.463 1.00 80.94 268 ILE A CA 1
ATOM 2202 C C . ILE A 1 268 ? -18.674 -11.146 5.964 1.00 80.94 268 ILE A C 1
ATOM 2204 O O . ILE A 1 268 ? -19.264 -12.016 5.331 1.00 80.94 268 ILE A O 1
ATOM 2208 N N . VAL A 1 269 ? -19.205 -9.981 6.295 1.00 80.50 269 VAL A N 1
ATOM 2209 C CA . VAL A 1 269 ? -20.508 -9.525 5.850 1.00 80.50 269 VAL A CA 1
ATOM 2210 C C . VAL A 1 269 ? -20.252 -8.617 4.661 1.00 80.50 269 VAL A C 1
ATOM 2212 O O . VAL A 1 269 ? -19.628 -7.554 4.802 1.00 80.50 269 VAL A O 1
ATOM 2215 N N . GLU A 1 270 ? -20.677 -9.076 3.493 1.00 75.56 270 GLU A N 1
ATOM 2216 C CA . GLU A 1 270 ? -20.516 -8.360 2.243 1.00 75.56 270 GLU A CA 1
ATOM 2217 C C . GLU A 1 270 ? -21.667 -7.372 2.062 1.00 75.56 270 GLU A C 1
ATOM 2219 O O . GLU A 1 270 ? -22.847 -7.707 2.144 1.00 75.56 270 GLU A O 1
ATOM 2224 N N . GLU A 1 271 ? -21.286 -6.117 1.847 1.00 86.06 271 GLU A N 1
ATOM 2225 C CA . GLU A 1 271 ? -22.153 -5.027 1.427 1.00 86.06 271 GLU A CA 1
ATOM 2226 C C . GLU A 1 271 ? -23.397 -4.786 2.304 1.00 86.06 271 GLU A C 1
ATOM 2228 O O . GLU A 1 271 ? -24.526 -5.165 1.991 1.00 86.06 271 GLU A O 1
ATOM 2233 N N . LEU A 1 272 ? -23.210 -4.007 3.373 1.00 94.06 272 LEU A N 1
ATOM 2234 C CA . LEU A 1 272 ? -24.337 -3.378 4.061 1.00 94.06 272 LEU A CA 1
ATOM 2235 C C . LEU A 1 272 ? -25.094 -2.429 3.117 1.00 94.06 272 LEU A C 1
ATOM 2237 O O . LEU A 1 272 ? -24.480 -1.703 2.333 1.00 94.06 272 LEU A O 1
ATOM 2241 N N . GLU A 1 273 ? -26.421 -2.362 3.262 1.00 92.88 273 GLU A N 1
ATOM 2242 C CA . GLU A 1 273 ? -27.308 -1.533 2.424 1.00 92.88 273 GLU A CA 1
ATOM 2243 C C . GLU A 1 273 ? -26.830 -0.074 2.297 1.00 92.88 273 GLU A C 1
ATOM 2245 O O . GLU A 1 273 ? -26.798 0.497 1.206 1.00 92.88 273 GLU A O 1
ATOM 2250 N N . SER A 1 274 ? -26.378 0.522 3.406 1.00 95.12 274 SER A N 1
ATOM 2251 C CA . SER A 1 274 ? -25.883 1.899 3.444 1.00 95.12 274 SER A CA 1
ATOM 2252 C C . SER A 1 274 ? -24.617 2.041 4.285 1.00 95.12 274 SER A C 1
ATOM 2254 O O . SER A 1 274 ? -24.496 1.493 5.384 1.00 95.12 274 SER A O 1
ATOM 2256 N N . TRP A 1 275 ? -23.690 2.883 3.816 1.00 94.38 275 TRP A N 1
ATOM 2257 C CA . TRP A 1 275 ? -22.509 3.293 4.586 1.00 94.38 275 TRP A CA 1
ATOM 2258 C C . TRP A 1 275 ? -22.883 3.962 5.920 1.00 94.38 275 TRP A C 1
ATOM 2260 O O . TRP A 1 275 ? -22.167 3.810 6.908 1.00 94.38 275 TRP A O 1
ATOM 2270 N N . GLY A 1 276 ? -24.032 4.645 5.988 1.00 96.44 276 GLY A N 1
ATOM 2271 C CA . GLY A 1 276 ? -24.534 5.219 7.239 1.00 96.44 276 GLY A CA 1
ATOM 2272 C C . GLY A 1 276 ? -24.850 4.150 8.290 1.00 96.44 276 GLY A C 1
ATOM 2273 O O . GLY A 1 276 ? -24.523 4.322 9.462 1.00 96.44 276 GLY A O 1
ATOM 2274 N N . LYS A 1 277 ? -25.412 3.007 7.873 1.00 96.44 277 LYS A N 1
ATOM 2275 C CA . LYS A 1 277 ? -25.675 1.865 8.765 1.00 96.44 277 LYS A CA 1
ATOM 2276 C C . LYS A 1 277 ? -24.372 1.228 9.238 1.00 96.44 277 LYS A C 1
ATOM 2278 O O . LYS A 1 277 ? -24.231 0.989 10.433 1.00 96.44 277 LYS A O 1
ATOM 2283 N N . LYS A 1 278 ? -23.387 1.064 8.343 1.00 96.56 278 LYS A N 1
ATOM 2284 C CA . LYS A 1 278 ? -22.034 0.623 8.723 1.00 96.56 278 LYS A CA 1
ATOM 2285 C C . LYS A 1 278 ? -21.431 1.513 9.810 1.00 96.56 278 LYS A C 1
ATOM 2287 O O . LYS A 1 278 ? -20.912 1.002 10.798 1.00 96.56 278 LYS A O 1
ATOM 2292 N N . ARG A 1 279 ? -21.514 2.838 9.652 1.00 97.25 279 ARG A N 1
ATOM 2293 C CA . ARG A 1 279 ? -21.007 3.790 10.650 1.00 97.25 279 ARG A CA 1
ATOM 2294 C C . ARG A 1 279 ? -21.681 3.590 12.011 1.00 97.25 279 ARG A C 1
ATOM 2296 O O . ARG A 1 279 ? -20.972 3.427 12.996 1.00 97.25 279 ARG A O 1
ATOM 2303 N N . LYS A 1 280 ? -23.015 3.491 12.047 1.00 97.62 280 LYS A N 1
ATOM 2304 C CA . LYS A 1 280 ? -23.768 3.218 13.286 1.00 97.62 280 LYS A CA 1
ATOM 2305 C C . LYS A 1 280 ? -23.357 1.892 13.935 1.00 97.62 280 LYS A C 1
ATOM 2307 O O . LYS A 1 280 ? -23.153 1.838 15.143 1.00 97.62 280 LYS A O 1
ATOM 2312 N N . VAL A 1 281 ? -23.174 0.831 13.142 1.00 97.06 281 VAL A N 1
ATOM 2313 C CA . VAL A 1 281 ? -22.667 -0.467 13.630 1.00 97.06 281 VAL A CA 1
ATOM 2314 C C . VAL A 1 281 ? -21.281 -0.302 14.259 1.00 97.06 281 VAL A C 1
ATOM 2316 O O . VAL A 1 281 ? -21.021 -0.826 15.342 1.00 97.06 281 VAL A O 1
ATOM 2319 N N . MET A 1 282 ? -20.400 0.473 13.623 1.00 96.94 282 MET A N 1
ATOM 2320 C CA . MET A 1 282 ? -19.042 0.716 14.111 1.00 96.94 282 MET A CA 1
ATOM 2321 C C . MET A 1 282 ? -18.972 1.614 15.352 1.00 96.94 282 MET A C 1
ATOM 2323 O O . MET A 1 282 ? -18.022 1.473 16.124 1.00 96.94 282 MET A O 1
ATOM 2327 N N . GLU A 1 283 ? -19.955 2.486 15.568 1.00 96.50 283 GLU A N 1
ATOM 2328 C CA . GLU A 1 283 ? -20.132 3.274 16.795 1.00 96.50 283 GLU A CA 1
ATOM 2329 C C . GLU A 1 283 ? -20.666 2.392 17.938 1.00 96.50 283 GLU A C 1
ATOM 2331 O O . GLU A 1 283 ? -20.074 2.339 19.019 1.00 96.50 283 GLU A O 1
ATOM 2336 N N . ASN A 1 284 ? -21.714 1.602 17.672 1.00 97.00 284 ASN A N 1
ATOM 2337 C CA . ASN A 1 284 ? -22.364 0.751 18.675 1.00 97.00 284 ASN A CA 1
ATOM 2338 C C . ASN A 1 284 ? -21.564 -0.507 19.039 1.00 97.00 284 ASN A C 1
ATOM 2340 O O . ASN A 1 284 ? -21.851 -1.131 20.061 1.00 97.00 284 ASN A O 1
ATOM 2344 N N . LYS A 1 285 ? -20.518 -0.872 18.280 1.00 95.94 285 LYS A N 1
ATOM 2345 C CA . LYS A 1 285 ? -19.683 -2.059 18.564 1.00 95.94 285 LYS A CA 1
ATOM 2346 C C . LYS A 1 285 ? -19.067 -2.073 19.966 1.00 95.94 285 LYS A C 1
ATOM 2348 O O . LYS A 1 285 ? -18.620 -3.122 20.425 1.00 95.94 285 LYS A O 1
ATOM 2353 N N . ARG A 1 286 ? -18.990 -0.923 20.650 1.00 93.88 286 ARG A N 1
ATOM 2354 C CA . ARG A 1 286 ? -18.532 -0.843 22.044 1.00 93.88 286 ARG A CA 1
ATOM 2355 C C . ARG A 1 286 ? -19.425 -1.661 22.985 1.00 93.88 286 ARG A C 1
ATOM 2357 O O . ARG A 1 286 ? -18.870 -2.329 23.852 1.00 93.88 286 ARG A O 1
ATOM 2364 N N . LYS A 1 287 ? -20.745 -1.698 22.749 1.00 94.19 287 LYS A N 1
ATOM 2365 C CA . LYS A 1 287 ? -21.719 -2.475 23.543 1.00 94.19 287 LYS A CA 1
ATOM 2366 C C . LYS A 1 287 ? -21.353 -3.965 23.604 1.00 94.19 287 LYS A C 1
ATOM 2368 O O . LYS A 1 287 ? -21.481 -4.606 24.642 1.00 94.19 287 LYS A O 1
ATOM 2373 N N . LEU A 1 288 ? -20.785 -4.502 22.520 1.00 93.88 288 LEU A N 1
ATOM 2374 C CA . LEU A 1 288 ? -20.343 -5.902 22.446 1.00 93.88 288 LEU A CA 1
ATOM 2375 C C . LEU A 1 288 ? -19.177 -6.222 23.389 1.00 93.88 288 LEU A C 1
ATOM 2377 O O . LEU A 1 288 ? -19.013 -7.367 23.791 1.00 93.88 288 LEU A O 1
ATOM 2381 N N . ARG A 1 289 ? -18.353 -5.230 23.751 1.00 90.25 289 ARG A N 1
ATOM 2382 C CA . ARG A 1 289 ? -17.218 -5.438 24.668 1.00 90.25 289 ARG A CA 1
ATOM 2383 C C . ARG A 1 289 ? -17.649 -5.550 26.127 1.00 90.25 289 ARG A C 1
ATOM 2385 O O . ARG A 1 289 ? -16.885 -6.070 26.933 1.00 90.25 289 ARG A O 1
ATOM 2392 N N . GLU A 1 290 ? -18.822 -5.025 26.461 1.00 88.38 290 GLU A N 1
ATOM 2393 C CA . GLU A 1 290 ? -19.325 -4.946 27.834 1.00 88.38 290 GLU A CA 1
ATOM 2394 C C . GLU A 1 290 ? -20.061 -6.231 28.245 1.00 88.38 290 GLU A C 1
ATOM 2396 O O . GLU A 1 290 ? -20.087 -6.583 29.426 1.00 88.38 290 GLU A O 1
ATOM 2401 N N . LYS A 1 291 ? -20.590 -6.989 27.277 1.00 88.12 291 LYS A N 1
ATOM 2402 C CA . LYS A 1 291 ? -21.266 -8.264 27.534 1.00 88.12 291 LYS A CA 1
ATOM 2403 C C . LYS A 1 291 ? -20.272 -9.341 27.983 1.00 88.12 291 LYS A C 1
ATOM 2405 O O . LYS A 1 291 ? -19.338 -9.711 27.274 1.00 88.12 291 LYS A O 1
ATOM 2410 N N . LYS A 1 292 ? -20.488 -9.873 29.189 1.00 81.12 292 LYS A N 1
ATOM 2411 C CA . LYS A 1 292 ? -19.689 -10.967 29.759 1.00 81.12 292 LYS A CA 1
ATOM 2412 C C . LYS A 1 292 ? -20.059 -12.289 29.073 1.00 81.12 292 LYS A C 1
ATOM 2414 O O . LYS A 1 292 ? -21.234 -12.606 28.943 1.00 81.12 292 LYS A O 1
ATOM 2419 N N . GLY A 1 293 ? -19.059 -13.067 28.655 1.00 85.31 293 GLY A N 1
ATOM 2420 C CA . GLY A 1 293 ? -19.232 -14.455 28.193 1.00 85.31 293 GLY A CA 1
ATOM 2421 C C . GLY A 1 293 ? -18.983 -14.702 26.702 1.00 85.31 293 GLY A C 1
ATOM 2422 O O . GLY A 1 293 ? -18.453 -15.755 26.365 1.00 85.31 293 GLY A O 1
ATOM 2423 N N . LYS A 1 294 ? -19.253 -13.737 25.812 1.00 85.69 294 LYS A N 1
ATOM 2424 C CA . LYS A 1 294 ? -19.013 -13.885 24.362 1.00 85.69 294 LYS A CA 1
ATOM 2425 C C . LYS A 1 294 ? -18.050 -12.814 23.853 1.00 85.69 294 LYS A C 1
ATOM 2427 O O . LYS A 1 294 ? -18.321 -11.624 23.953 1.00 85.69 294 LYS A O 1
ATOM 2432 N N . ARG A 1 295 ? -16.902 -13.229 23.305 1.00 90.81 295 ARG A N 1
ATOM 2433 C CA . ARG A 1 295 ? -15.896 -12.318 22.728 1.00 90.81 295 ARG A CA 1
ATOM 2434 C C . ARG A 1 295 ? -16.148 -12.125 21.234 1.00 90.81 295 ARG A C 1
ATOM 2436 O O . ARG A 1 295 ? -15.431 -12.688 20.411 1.00 90.81 295 ARG A O 1
ATOM 2443 N N . VAL A 1 296 ? -17.161 -11.327 20.902 1.00 93.88 296 VAL A N 1
ATOM 2444 C CA . VAL A 1 296 ? -17.458 -10.954 19.512 1.00 93.88 296 VAL A CA 1
ATOM 2445 C C . VAL A 1 296 ? -16.772 -9.633 19.169 1.00 93.88 296 VAL A C 1
ATOM 2447 O O . VAL A 1 296 ? -16.841 -8.661 19.923 1.00 93.88 296 VAL A O 1
ATOM 2450 N N . TYR A 1 297 ? -16.106 -9.586 18.018 1.00 94.94 297 TYR A N 1
ATOM 2451 C CA . TYR A 1 297 ? -15.413 -8.402 17.518 1.00 94.94 297 TYR A CA 1
ATOM 2452 C C . TYR A 1 297 ? -15.938 -8.018 16.140 1.00 94.94 297 TYR A C 1
ATOM 2454 O O . TYR A 1 297 ? -16.045 -8.867 15.260 1.00 94.94 297 TYR A O 1
ATOM 2462 N N . ILE A 1 298 ? -16.204 -6.725 15.949 1.00 96.19 298 ILE A N 1
ATOM 2463 C CA . ILE A 1 298 ? -16.550 -6.144 14.650 1.00 96.19 298 ILE A CA 1
ATOM 2464 C C . ILE A 1 298 ? -15.426 -5.199 14.221 1.00 96.19 298 ILE A C 1
ATOM 2466 O O . ILE A 1 298 ? -15.068 -4.257 14.942 1.00 96.19 298 ILE A O 1
ATOM 2470 N N . GLU A 1 299 ? -14.867 -5.459 13.045 1.00 96.00 299 GLU A N 1
ATOM 2471 C CA . GLU A 1 299 ? -13.805 -4.675 12.416 1.00 96.00 299 GLU A CA 1
ATOM 2472 C C . GLU A 1 299 ? -14.215 -4.214 11.007 1.00 96.00 299 GLU A C 1
ATOM 2474 O O . GLU A 1 299 ? -15.124 -4.767 10.388 1.00 96.00 299 GLU A O 1
ATOM 2479 N N . ASP A 1 300 ? -13.536 -3.185 10.494 1.00 96.38 300 ASP A N 1
ATOM 2480 C CA . ASP A 1 300 ? -13.651 -2.800 9.086 1.00 96.38 300 ASP A CA 1
ATOM 2481 C C . ASP A 1 300 ? -12.969 -3.844 8.192 1.00 96.38 300 ASP A C 1
ATOM 2483 O O . ASP A 1 300 ? -11.859 -4.295 8.492 1.00 96.38 300 ASP A O 1
ATOM 2487 N N . ASP A 1 301 ? -13.585 -4.171 7.053 1.00 95.94 301 ASP A N 1
ATOM 2488 C CA . ASP A 1 301 ? -12.893 -4.900 5.989 1.00 95.94 301 ASP A CA 1
ATOM 2489 C C . ASP A 1 301 ? -11.916 -3.957 5.275 1.00 95.94 301 ASP A C 1
ATOM 2491 O O . ASP A 1 301 ? -12.287 -3.116 4.456 1.00 95.94 301 ASP A O 1
ATOM 2495 N N . LEU A 1 302 ? -10.645 -4.073 5.642 1.00 94.88 302 LEU A N 1
ATOM 2496 C CA . LEU A 1 302 ? -9.567 -3.244 5.123 1.00 94.88 302 LEU A CA 1
ATOM 2497 C C . LEU A 1 302 ? -8.675 -4.037 4.177 1.00 94.88 302 LEU A C 1
ATOM 2499 O O . LEU A 1 302 ? -8.413 -5.234 4.365 1.00 94.88 302 LEU A O 1
ATOM 2503 N N . THR A 1 303 ? -8.108 -3.331 3.200 1.00 94.19 303 THR A N 1
ATOM 2504 C CA . THR A 1 303 ? -7.083 -3.913 2.328 1.00 94.19 303 THR A CA 1
ATOM 2505 C C . THR A 1 303 ? -5.883 -4.392 3.154 1.00 94.19 303 THR A C 1
ATOM 2507 O O . THR A 1 303 ? -5.639 -3.934 4.273 1.00 94.19 303 THR A O 1
ATOM 2510 N N . LYS A 1 304 ? -5.093 -5.336 2.625 1.00 93.25 304 LYS A N 1
ATOM 2511 C CA . LYS A 1 304 ? -3.913 -5.866 3.340 1.00 93.25 304 LYS A CA 1
ATOM 2512 C C . LYS A 1 304 ? -2.955 -4.746 3.777 1.00 93.25 304 LYS A C 1
ATOM 2514 O O . LYS A 1 304 ? -2.566 -4.712 4.938 1.00 93.25 304 LYS A O 1
ATOM 2519 N N . LYS A 1 305 ? -2.676 -3.794 2.879 1.00 91.88 305 LYS A N 1
ATOM 2520 C CA . LYS A 1 305 ? -1.817 -2.629 3.150 1.00 91.88 305 LYS A CA 1
ATOM 2521 C C . LYS A 1 305 ? -2.362 -1.775 4.302 1.00 91.88 305 LYS A C 1
ATOM 2523 O O . LYS A 1 305 ? -1.614 -1.414 5.199 1.00 91.88 305 LYS A O 1
ATOM 2528 N N . GLU A 1 306 ? -3.664 -1.490 4.315 1.00 94.31 306 GLU A N 1
ATOM 2529 C CA . GLU A 1 306 ? -4.297 -0.718 5.396 1.00 94.31 306 GLU A CA 1
ATOM 2530 C C . GLU A 1 306 ? -4.284 -1.472 6.731 1.00 94.31 306 GLU A C 1
ATOM 2532 O O . GLU A 1 306 ? -4.042 -0.864 7.772 1.00 94.31 306 GLU A O 1
ATOM 2537 N N . ARG A 1 307 ? -4.476 -2.798 6.719 1.00 95.19 307 ARG A N 1
ATOM 2538 C CA . ARG A 1 307 ? -4.341 -3.633 7.925 1.00 95.19 307 ARG A CA 1
ATOM 2539 C C . ARG A 1 307 ? -2.922 -3.627 8.478 1.00 95.19 307 ARG A C 1
ATOM 2541 O O . ARG A 1 307 ? -2.760 -3.593 9.696 1.00 95.19 307 ARG A O 1
ATOM 2548 N N . ASP A 1 308 ? -1.917 -3.672 7.611 1.00 96.38 308 ASP A N 1
ATOM 2549 C CA . ASP A 1 308 ? -0.514 -3.618 8.020 1.00 96.38 308 ASP A CA 1
ATOM 2550 C C . ASP A 1 308 ? -0.182 -2.245 8.631 1.00 96.38 308 ASP A C 1
ATOM 2552 O O . ASP A 1 308 ? 0.314 -2.200 9.755 1.00 96.38 308 ASP A O 1
ATOM 2556 N N . ILE A 1 309 ? -0.619 -1.142 8.005 1.00 96.81 309 ILE A N 1
ATOM 2557 C CA . ILE A 1 309 ? -0.502 0.216 8.573 1.00 96.81 309 ILE A CA 1
ATOM 2558 C C . ILE A 1 309 ? -1.196 0.305 9.940 1.00 96.81 309 ILE A C 1
ATOM 2560 O O . ILE A 1 309 ? -0.633 0.817 10.905 1.00 96.81 309 ILE A O 1
ATOM 2564 N N . GLN A 1 310 ? -2.416 -0.225 10.075 1.00 96.12 310 GLN A N 1
ATOM 2565 C CA . GLN A 1 310 ? -3.099 -0.241 11.370 1.00 96.12 310 GLN A CA 1
ATOM 2566 C C . GLN A 1 310 ? -2.357 -1.070 12.418 1.00 96.12 310 GLN A C 1
ATOM 2568 O O . GLN A 1 310 ? -2.375 -0.718 13.598 1.00 96.12 310 GLN A O 1
ATOM 2573 N N . ARG A 1 311 ? -1.730 -2.181 12.022 1.00 96.81 311 ARG A N 1
ATOM 2574 C CA . ARG A 1 311 ? -0.923 -3.000 12.929 1.00 96.81 311 ARG A CA 1
ATOM 2575 C C . ARG A 1 311 ? 0.277 -2.204 13.436 1.00 96.81 311 ARG A C 1
ATOM 2577 O O . ARG A 1 311 ? 0.492 -2.193 14.644 1.00 96.81 311 ARG A O 1
ATOM 2584 N N . GLU A 1 312 ? 0.977 -1.510 12.544 1.00 97.50 312 GLU A N 1
ATOM 2585 C CA . GLU A 1 312 ? 2.119 -0.647 12.872 1.00 97.50 312 GLU A CA 1
ATOM 2586 C C . GLU A 1 312 ? 1.719 0.511 13.797 1.00 97.50 312 GLU A C 1
ATOM 2588 O O . GLU A 1 312 ? 2.357 0.752 14.821 1.00 97.50 312 GLU A O 1
ATOM 2593 N N . LEU A 1 313 ? 0.595 1.176 13.522 1.00 97.81 313 LEU A N 1
ATOM 2594 C CA . LEU A 1 313 ? 0.074 2.223 14.407 1.00 97.81 313 LEU A CA 1
ATOM 2595 C C . LEU A 1 313 ? -0.262 1.675 15.800 1.00 97.81 313 LEU A C 1
ATOM 2597 O O . LEU A 1 313 ? 0.035 2.306 16.813 1.00 97.81 313 LEU A O 1
ATOM 2601 N N . ARG A 1 314 ? -0.845 0.471 15.880 1.00 96.75 314 ARG A N 1
ATOM 2602 C CA . ARG A 1 314 ? -1.137 -0.185 17.165 1.00 96.75 314 ARG A CA 1
ATOM 2603 C C . ARG A 1 314 ? 0.138 -0.556 17.922 1.00 96.75 314 ARG A C 1
ATOM 2605 O O . ARG A 1 314 ? 0.112 -0.512 19.151 1.00 96.75 314 ARG A O 1
ATOM 2612 N N . THR A 1 315 ? 1.213 -0.958 17.243 1.00 97.31 315 THR A N 1
ATOM 2613 C CA . THR A 1 315 ? 2.497 -1.251 17.901 1.00 97.31 315 THR A CA 1
ATOM 2614 C C . THR A 1 315 ? 3.146 0.025 18.416 1.00 97.31 315 THR A C 1
ATOM 2616 O O . THR A 1 315 ? 3.471 0.082 19.599 1.00 97.31 315 THR A O 1
ATOM 2619 N N . LEU A 1 316 ? 3.194 1.082 17.601 1.00 97.69 316 LEU A N 1
ATOM 2620 C CA . LEU A 1 316 ? 3.729 2.385 18.006 1.00 97.69 316 LEU A CA 1
ATOM 2621 C C . LEU A 1 316 ? 2.975 2.956 19.218 1.00 97.69 316 LEU A C 1
ATOM 2623 O O . LEU A 1 316 ? 3.583 3.280 20.235 1.00 97.69 316 LEU A O 1
ATOM 2627 N N . ALA A 1 317 ? 1.640 2.951 19.186 1.00 97.00 317 ALA A N 1
ATOM 2628 C CA . ALA A 1 317 ? 0.818 3.426 20.301 1.00 97.00 317 ALA A CA 1
ATOM 2629 C C . ALA A 1 317 ? 0.952 2.571 21.580 1.00 97.00 317 ALA A C 1
ATOM 2631 O O . ALA A 1 317 ? 0.634 3.020 22.683 1.00 97.00 317 ALA A O 1
ATOM 2632 N N . LYS A 1 318 ? 1.357 1.299 21.473 1.00 97.62 318 LYS A N 1
ATOM 2633 C CA . LYS A 1 318 ? 1.673 0.473 22.652 1.00 97.62 318 LYS A CA 1
ATOM 2634 C C . LYS A 1 318 ? 3.021 0.864 23.243 1.00 97.62 318 LYS A C 1
ATOM 2636 O O . LYS A 1 318 ? 3.122 0.974 24.461 1.00 97.62 318 LYS A O 1
ATOM 2641 N N . GLU A 1 319 ? 4.024 1.084 22.402 1.00 97.88 319 GLU A N 1
ATOM 2642 C CA . GLU A 1 319 ? 5.357 1.501 22.838 1.00 97.88 319 GLU A CA 1
ATOM 2643 C C . GLU A 1 319 ? 5.331 2.869 23.522 1.00 97.88 319 GLU A C 1
ATOM 2645 O O . GLU A 1 319 ? 5.967 3.043 24.560 1.00 97.88 319 GLU A O 1
ATOM 2650 N N . GLU A 1 320 ? 4.571 3.826 22.988 1.00 97.81 320 GLU A N 1
ATOM 2651 C CA . GLU A 1 320 ? 4.412 5.149 23.603 1.00 97.81 320 GLU A CA 1
ATOM 2652 C C . GLU A 1 320 ? 3.744 5.060 24.974 1.00 97.81 320 GLU A C 1
ATOM 2654 O O . GLU A 1 320 ? 4.316 5.530 25.957 1.00 97.81 320 GLU A O 1
ATOM 2659 N N . ARG A 1 321 ? 2.624 4.335 25.089 1.00 96.81 321 ARG A N 1
ATOM 2660 C CA . ARG A 1 321 ? 1.969 4.105 26.388 1.00 96.81 321 ARG A CA 1
ATOM 2661 C C . ARG A 1 321 ? 2.884 3.415 27.397 1.00 96.81 321 ARG A C 1
ATOM 2663 O O . ARG A 1 321 ? 2.860 3.739 28.578 1.00 96.81 321 ARG A O 1
ATOM 2670 N N . GLN A 1 322 ? 3.717 2.472 26.960 1.00 97.44 322 GLN A N 1
ATOM 2671 C CA . GLN A 1 322 ? 4.692 1.834 27.847 1.00 97.44 322 GLN A CA 1
ATOM 2672 C C . GLN A 1 322 ? 5.776 2.807 28.320 1.00 97.44 322 GLN A C 1
ATOM 2674 O O . GLN A 1 322 ? 6.190 2.733 29.476 1.00 97.44 322 GLN A O 1
ATOM 2679 N N . LYS A 1 323 ? 6.236 3.721 27.459 1.00 97.81 323 LYS A N 1
ATOM 2680 C CA . LYS A 1 323 ? 7.184 4.776 27.849 1.00 97.81 323 LYS A CA 1
ATOM 2681 C C . LYS A 1 323 ? 6.552 5.729 28.863 1.00 97.81 323 LYS A C 1
ATOM 2683 O O . LYS A 1 323 ? 7.182 6.013 29.876 1.00 97.81 323 LYS A O 1
ATOM 2688 N N . GLU A 1 324 ? 5.311 6.151 28.639 1.00 95.94 324 GLU A N 1
ATOM 2689 C CA . GLU A 1 324 ? 4.563 7.002 29.574 1.00 95.94 324 GLU A CA 1
ATOM 2690 C C . GLU A 1 324 ? 4.392 6.335 30.942 1.00 95.94 324 GLU A C 1
ATOM 2692 O O . GLU A 1 324 ? 4.686 6.950 31.966 1.00 95.94 324 GLU A O 1
ATOM 2697 N N . LEU A 1 325 ? 4.017 5.052 30.970 1.00 96.62 325 LEU A N 1
ATOM 2698 C CA . LEU A 1 325 ? 3.902 4.286 32.213 1.00 96.62 325 LEU A CA 1
ATOM 2699 C C . LEU A 1 325 ? 5.238 4.199 32.965 1.00 96.62 325 LEU A C 1
ATOM 2701 O O . LEU A 1 325 ? 5.262 4.368 34.182 1.00 96.62 325 LEU A O 1
ATOM 2705 N N . ARG A 1 326 ? 6.362 3.993 32.262 1.00 95.94 326 ARG A N 1
ATOM 2706 C CA . ARG A 1 326 ? 7.702 3.989 32.882 1.00 95.94 326 ARG A CA 1
ATOM 2707 C C . ARG A 1 326 ? 8.057 5.345 33.488 1.00 95.94 326 ARG A C 1
ATOM 2709 O O . ARG A 1 326 ? 8.609 5.394 34.583 1.00 95.94 326 ARG A O 1
ATOM 2716 N N . ILE A 1 327 ? 7.727 6.436 32.799 1.00 96.38 327 ILE A N 1
ATOM 2717 C CA . ILE A 1 327 ? 7.962 7.797 33.298 1.00 96.38 327 ILE A CA 1
ATOM 2718 C C . ILE A 1 327 ? 7.118 8.056 34.553 1.00 96.38 327 ILE A C 1
ATOM 2720 O O . ILE A 1 327 ? 7.650 8.526 35.556 1.00 96.38 327 ILE A O 1
ATOM 2724 N N . GLN A 1 328 ? 5.829 7.701 34.540 1.00 96.62 328 GLN A N 1
ATOM 2725 C CA . GLN A 1 328 ? 4.947 7.847 35.704 1.00 96.62 328 GLN A CA 1
ATOM 2726 C C . GLN A 1 328 ? 5.438 7.030 36.907 1.00 96.62 328 GLN A C 1
ATOM 2728 O O . GLN A 1 328 ? 5.465 7.540 38.027 1.00 96.62 328 GLN A O 1
ATOM 2733 N N . GLN A 1 329 ? 5.887 5.793 36.677 1.00 96.69 329 GLN A N 1
ATOM 2734 C CA . GLN A 1 329 ? 6.484 4.953 37.717 1.00 96.69 329 GLN A CA 1
ATOM 2735 C C . GLN A 1 329 ? 7.752 5.585 38.307 1.00 96.69 329 GLN A C 1
ATOM 2737 O O . GLN A 1 329 ? 7.891 5.621 39.528 1.00 96.69 329 GLN A O 1
ATOM 2742 N N . ALA A 1 330 ? 8.637 6.140 37.473 1.00 96.75 330 ALA A N 1
ATOM 2743 C CA . ALA A 1 330 ? 9.850 6.819 37.932 1.00 96.75 330 ALA A CA 1
ATOM 2744 C C . ALA A 1 330 ? 9.539 8.081 38.760 1.00 96.75 330 ALA A C 1
ATOM 2746 O O . ALA A 1 330 ? 10.164 8.319 39.793 1.00 96.75 330 ALA A O 1
ATOM 2747 N N . ILE A 1 331 ? 8.540 8.875 38.352 1.00 97.81 331 ILE A N 1
ATOM 2748 C CA . ILE A 1 331 ? 8.082 10.045 39.120 1.00 97.81 331 ILE A CA 1
ATOM 2749 C C . ILE A 1 331 ? 7.561 9.612 40.495 1.00 97.81 331 ILE A C 1
ATOM 2751 O O . ILE A 1 331 ? 7.945 10.202 41.507 1.00 97.81 331 ILE A O 1
ATOM 2755 N N . LEU A 1 332 ? 6.728 8.569 40.546 1.00 97.69 332 LEU A N 1
ATOM 2756 C CA . LEU A 1 332 ? 6.179 8.050 41.798 1.00 97.69 332 LEU A CA 1
ATOM 2757 C C . LEU A 1 332 ? 7.287 7.531 42.729 1.00 97.69 332 LEU A C 1
ATOM 2759 O O . LEU A 1 332 ? 7.298 7.866 43.913 1.00 97.69 332 LEU A O 1
ATOM 2763 N N . GLN A 1 333 ? 8.255 6.780 42.198 1.00 97.44 333 GLN A N 1
ATOM 2764 C CA . GLN A 1 333 ? 9.414 6.296 42.958 1.00 97.44 333 GLN A CA 1
ATOM 2765 C C . GLN A 1 333 ? 10.211 7.459 43.563 1.00 97.44 333 GLN A C 1
ATOM 2767 O O . GLN A 1 333 ? 10.392 7.502 44.781 1.00 97.44 333 GLN A O 1
ATOM 2772 N N . ASN A 1 334 ? 10.559 8.469 42.759 1.00 97.69 334 ASN A N 1
ATOM 2773 C CA . ASN A 1 334 ? 11.260 9.667 43.230 1.00 97.69 334 ASN A CA 1
ATOM 2774 C C . ASN A 1 334 ? 10.496 10.401 44.348 1.00 97.69 334 ASN A C 1
ATOM 2776 O O . ASN A 1 334 ? 11.099 10.875 45.313 1.00 97.69 334 ASN A O 1
ATOM 2780 N N . GLN A 1 335 ? 9.165 10.494 44.254 1.00 97.12 335 GLN A N 1
ATOM 2781 C CA . GLN A 1 335 ? 8.340 11.089 45.311 1.00 97.12 335 GLN A CA 1
ATOM 2782 C C . GLN A 1 335 ? 8.379 10.265 46.606 1.00 97.12 335 GLN A C 1
ATOM 2784 O O . GLN A 1 335 ? 8.486 10.839 47.691 1.00 97.12 335 GLN A O 1
ATOM 2789 N N . THR A 1 336 ? 8.321 8.932 46.515 1.00 97.50 336 THR A N 1
ATOM 2790 C CA . THR A 1 336 ? 8.414 8.061 47.699 1.00 97.50 336 THR A CA 1
ATOM 2791 C C . THR A 1 336 ? 9.785 8.134 48.371 1.00 97.50 336 THR A C 1
ATOM 2793 O O . THR A 1 336 ? 9.855 8.162 49.598 1.00 97.50 336 THR A O 1
ATOM 2796 N N . GLU A 1 337 ? 10.869 8.241 47.601 1.00 96.81 337 GLU A N 1
ATOM 2797 C CA . GLU A 1 337 ? 12.224 8.407 48.138 1.00 96.81 337 GLU A CA 1
ATOM 2798 C C . GLU A 1 337 ? 12.408 9.751 48.842 1.00 96.81 337 GLU A C 1
ATOM 2800 O O . GLU A 1 337 ? 12.968 9.799 49.938 1.00 96.81 337 GLU A O 1
ATOM 2805 N N . ARG A 1 338 ? 11.882 10.841 48.265 1.00 95.56 338 ARG A N 1
ATOM 2806 C CA . ARG A 1 338 ? 11.885 12.162 48.915 1.00 95.56 338 ARG A CA 1
ATOM 2807 C C . ARG A 1 338 ? 11.158 12.126 50.259 1.00 95.56 338 ARG A C 1
ATOM 2809 O O . ARG A 1 338 ? 11.715 12.599 51.244 1.00 95.56 338 ARG A O 1
ATOM 2816 N N . LYS A 1 339 ? 9.975 11.500 50.319 1.00 96.06 339 LYS A N 1
ATOM 2817 C CA . LYS A 1 339 ? 9.215 11.334 51.571 1.00 96.06 339 LYS A CA 1
ATOM 2818 C C . LYS A 1 339 ? 9.996 10.536 52.622 1.00 96.06 339 LYS A C 1
ATOM 2820 O O . LYS A 1 339 ? 10.034 10.947 53.777 1.00 96.06 339 LYS A O 1
ATOM 2825 N N . LYS A 1 340 ? 10.661 9.441 52.224 1.00 95.50 340 LYS A N 1
ATOM 2826 C CA . LYS A 1 340 ? 11.500 8.632 53.129 1.00 95.50 340 LYS A CA 1
ATOM 2827 C C . LYS A 1 340 ? 12.660 9.438 53.723 1.00 95.50 340 LYS A C 1
ATOM 2829 O O . LYS A 1 340 ? 12.905 9.338 54.922 1.00 95.50 340 LYS A O 1
ATOM 2834 N N . LYS A 1 341 ? 13.336 10.263 52.913 1.00 95.19 341 LYS A N 1
ATOM 2835 C CA . LYS A 1 341 ? 14.433 11.132 53.379 1.00 95.19 341 LYS A CA 1
ATOM 2836 C C . LYS A 1 341 ? 13.950 12.171 54.392 1.00 95.19 341 LYS A C 1
ATOM 2838 O O . LYS A 1 341 ? 14.552 12.297 55.450 1.00 95.19 341 LYS A O 1
ATOM 2843 N N . THR A 1 342 ? 12.826 12.837 54.121 1.00 93.88 342 THR A N 1
ATOM 2844 C CA . THR A 1 342 ? 12.259 13.825 55.056 1.00 93.88 342 THR A CA 1
ATOM 2845 C C . THR A 1 342 ? 11.801 13.196 56.372 1.00 93.88 342 THR A C 1
ATOM 2847 O O . THR A 1 342 ? 11.982 13.789 57.429 1.00 93.88 342 THR A O 1
ATOM 2850 N N . THR A 1 343 ? 11.243 11.978 56.342 1.00 90.69 343 THR A N 1
ATOM 2851 C CA . THR A 1 343 ? 10.866 11.267 57.577 1.00 90.69 343 THR A CA 1
ATOM 2852 C C . THR A 1 343 ? 12.071 10.748 58.357 1.00 90.69 343 THR A C 1
ATOM 2854 O O . THR A 1 343 ? 11.999 10.680 59.577 1.00 90.69 343 THR A O 1
ATOM 2857 N N . GLY A 1 344 ? 13.162 10.380 57.674 1.00 88.44 344 GLY A N 1
ATOM 2858 C CA . GLY A 1 344 ? 14.412 9.968 58.319 1.00 88.44 344 GLY A CA 1
ATOM 2859 C C . GLY A 1 344 ? 15.062 11.121 59.082 1.00 88.44 344 GLY A C 1
ATOM 2860 O O . GLY A 1 344 ? 15.306 10.988 60.273 1.00 88.44 344 GLY A O 1
ATOM 2861 N N . GLN A 1 345 ? 15.208 12.283 58.436 1.00 83.75 345 GLN A N 1
ATOM 2862 C CA . GLN A 1 345 ? 15.765 13.489 59.066 1.00 83.75 345 GLN A CA 1
ATOM 2863 C C . GLN A 1 345 ? 14.951 13.959 60.277 1.00 83.75 345 GLN A C 1
ATOM 2865 O O . GLN A 1 345 ? 15.520 14.397 61.269 1.00 83.75 345 GLN A O 1
ATOM 2870 N N . LYS A 1 346 ? 13.616 13.840 60.228 1.00 85.38 346 LYS A N 1
ATOM 2871 C CA . LYS A 1 346 ? 12.771 14.200 61.373 1.00 85.38 346 LYS A CA 1
ATOM 2872 C C . LYS A 1 346 ? 13.047 13.309 62.593 1.00 85.38 346 LYS A C 1
ATOM 2874 O O . LYS A 1 346 ? 13.141 13.826 63.696 1.00 85.38 346 LYS A O 1
ATOM 2879 N N . LYS A 1 347 ? 13.226 12.000 62.383 1.00 83.25 347 LYS A N 1
ATOM 2880 C CA . LYS A 1 347 ? 13.559 11.056 63.462 1.00 83.25 347 LYS A CA 1
ATOM 2881 C C . LYS A 1 347 ? 14.961 11.275 64.032 1.00 83.25 347 LYS A C 1
ATOM 2883 O O . LYS A 1 347 ? 15.146 11.096 65.225 1.00 83.25 347 LYS A O 1
ATOM 2888 N N . GLU A 1 348 ? 15.931 11.642 63.196 1.00 81.50 348 GLU A N 1
ATOM 2889 C CA . GLU A 1 348 ? 17.293 11.959 63.653 1.00 81.50 348 GLU A CA 1
ATOM 2890 C C . GLU A 1 348 ? 17.321 13.237 64.504 1.00 81.50 348 GLU A C 1
ATOM 2892 O O . GLU A 1 348 ? 17.976 13.254 65.540 1.00 81.50 348 GLU A O 1
ATOM 2897 N N . ASN A 1 349 ? 16.556 14.269 64.129 1.00 81.75 349 ASN A N 1
ATOM 2898 C CA . ASN A 1 349 ? 16.453 15.498 64.922 1.00 81.75 349 ASN A CA 1
ATOM 2899 C C . ASN A 1 349 ? 15.713 15.284 66.254 1.00 81.75 349 ASN A C 1
ATOM 2901 O O . ASN A 1 349 ? 16.132 15.834 67.263 1.00 81.75 349 ASN A O 1
ATOM 2905 N N . GLU A 1 350 ? 14.652 14.467 66.279 1.00 80.69 350 GLU A N 1
ATOM 2906 C CA . GLU A 1 350 ? 13.917 14.139 67.515 1.00 80.69 350 GLU A CA 1
ATOM 2907 C C . GLU A 1 350 ? 14.775 13.359 68.534 1.00 80.69 350 GLU A C 1
ATOM 2909 O O . GLU A 1 350 ? 14.480 13.396 69.721 1.00 80.69 350 GLU A O 1
ATOM 2914 N N . HIS A 1 351 ? 15.839 12.673 68.101 1.00 77.06 351 HIS A N 1
ATOM 2915 C CA . HIS A 1 351 ? 16.717 11.892 68.984 1.00 77.06 351 HIS A CA 1
ATOM 2916 C C . HIS A 1 351 ? 17.977 12.650 69.443 1.00 77.06 351 HIS A C 1
ATOM 2918 O O . HIS A 1 351 ? 18.765 12.106 70.207 1.00 77.06 351 HIS A O 1
ATOM 2924 N N . GLY A 1 352 ? 18.197 13.874 68.951 1.00 71.94 352 GLY A N 1
ATOM 2925 C CA . GLY A 1 352 ? 19.344 14.717 69.314 1.00 71.94 352 GLY A CA 1
ATOM 2926 C C . GLY A 1 352 ? 19.044 15.800 70.357 1.00 71.94 352 GLY A C 1
ATOM 2927 O O . GLY A 1 352 ? 19.946 16.569 70.679 1.00 71.94 352 GLY A O 1
ATOM 2928 N N . GLU A 1 353 ? 17.801 15.894 70.843 1.00 65.94 353 GLU A N 1
ATOM 2929 C CA . GLU A 1 353 ? 17.361 16.859 71.869 1.00 65.94 353 GLU A CA 1
ATOM 2930 C C . GLU A 1 353 ? 17.127 16.222 73.262 1.00 65.94 353 GLU A C 1
ATOM 2932 O O . GLU A 1 353 ? 16.704 16.923 74.181 1.00 65.94 353 GLU A O 1
ATOM 2937 N N . GLU A 1 354 ? 17.424 14.925 73.432 1.00 60.56 354 GLU A N 1
ATOM 2938 C CA . GLU A 1 354 ? 17.530 14.233 74.736 1.00 60.56 354 GLU A CA 1
ATOM 2939 C C . GLU A 1 354 ? 18.987 14.185 75.210 1.00 60.56 354 GLU A C 1
ATOM 2941 O O . GLU A 1 354 ? 19.215 14.405 76.424 1.00 60.56 354 GLU A O 1
#

Secondary structure (DSSP, 8-state):
---------------------------------THHHHHHHHHHHHTSS-------------PPPPPPPPPPP-PPP-----SSSSTTTTS-SS--------S--S--S--SS------------------------------PPPPTHHHHHHHHHHHHHHHHHHHHHHHHHHHHHHHHHHHHHHHHHHHHHHHHHHHHHHHHHHHHHHHHHHHHHHHHHHHT-EEEES--GGGGSSHHHHHHHHHHHH-----EEEEEEETTTEEEEEEES-HHHHHHHHHHTTHHHHSSS---EEEE---HHHHHHHHHHHHHHHHHHHHHHHHHHHHHHHHHHHHHHHHHHHHHHHTS--

Organism: Tenebrio molitor (NCBI:txid7067)